Protein AF-A0A845L722-F1 (afdb_monomer)

Mean predicted aligned error: 11.89 Å

Structure (mmCIF, N/CA/C/O backbone):
data_AF-A0A845L722-F1
#
_entry.id   AF-A0A845L722-F1
#
loop_
_atom_site.group_PDB
_atom_site.id
_atom_site.type_symbol
_atom_site.label_atom_id
_atom_site.label_alt_id
_atom_site.label_comp_id
_atom_site.label_asym_id
_atom_site.label_entity_id
_atom_site.label_seq_id
_atom_site.pdbx_PDB_ins_code
_atom_site.Cartn_x
_atom_site.Cartn_y
_atom_site.Cartn_z
_atom_site.occupancy
_atom_site.B_iso_or_equiv
_atom_site.auth_seq_id
_atom_site.auth_comp_id
_atom_site.auth_asym_id
_atom_site.auth_atom_id
_atom_site.pdbx_PDB_model_num
ATOM 1 N N . MET A 1 1 ? -63.644 -23.899 24.225 1.00 34.66 1 MET A N 1
ATOM 2 C CA . MET A 1 1 ? -62.390 -24.660 24.034 1.00 34.66 1 MET A CA 1
ATOM 3 C C . MET A 1 1 ? -61.285 -23.743 23.510 1.00 34.66 1 MET A C 1
ATOM 5 O O . MET A 1 1 ? -61.407 -23.250 22.406 1.00 34.66 1 MET A O 1
ATOM 9 N N . VAL A 1 2 ? -60.250 -23.531 24.340 1.00 33.69 2 VAL A N 1
ATOM 10 C CA . VAL A 1 2 ? -58.804 -23.588 23.998 1.00 33.69 2 VAL A CA 1
ATOM 11 C C . VAL A 1 2 ? -58.259 -22.556 22.980 1.00 33.69 2 VAL A C 1
ATOM 13 O O . VAL A 1 2 ? -58.471 -22.691 21.789 1.00 33.69 2 VAL A O 1
ATOM 16 N N . LYS A 1 3 ? -57.674 -21.438 23.451 1.00 31.38 3 LYS A N 1
ATOM 17 C CA . LYS A 1 3 ? -56.229 -21.138 23.716 1.00 31.38 3 LYS A CA 1
ATOM 18 C C . LYS A 1 3 ? -55.457 -20.623 22.484 1.00 31.38 3 LYS A C 1
ATOM 20 O O . LYS A 1 3 ? -55.391 -21.312 21.480 1.00 31.38 3 LYS A O 1
ATOM 25 N N . GLY A 1 4 ? -54.713 -19.519 22.654 1.00 31.64 4 GLY A N 1
ATOM 26 C CA . GLY A 1 4 ? -53.467 -19.298 21.898 1.00 31.64 4 GLY A CA 1
ATOM 27 C C . GLY A 1 4 ? -53.076 -17.847 21.603 1.00 31.64 4 GLY A C 1
ATOM 28 O O . GLY A 1 4 ? -53.432 -17.311 20.567 1.00 31.64 4 GLY A O 1
ATOM 29 N N . LYS A 1 5 ? -52.288 -17.238 22.496 1.00 36.69 5 LYS A N 1
ATOM 30 C CA . LYS A 1 5 ? -51.607 -15.936 22.351 1.00 36.69 5 LYS A CA 1
ATOM 31 C C . LYS A 1 5 ? -50.519 -15.967 21.260 1.00 36.69 5 LYS A C 1
ATOM 33 O O . LYS A 1 5 ? -49.776 -16.944 21.223 1.00 36.69 5 LYS A O 1
ATOM 38 N N . ARG A 1 6 ? -50.264 -14.837 20.578 1.00 29.84 6 ARG A N 1
ATOM 39 C CA . ARG A 1 6 ? -48.958 -14.130 20.635 1.00 29.84 6 ARG A CA 1
ATOM 40 C C . ARG A 1 6 ? -48.952 -12.793 19.879 1.00 29.84 6 ARG A C 1
ATOM 42 O O . ARG A 1 6 ? -49.261 -12.715 18.699 1.00 29.84 6 ARG A O 1
ATOM 49 N N . TRP A 1 7 ? -48.548 -11.765 20.619 1.00 31.25 7 TRP A N 1
ATOM 50 C CA . TRP A 1 7 ? -48.018 -10.477 20.180 1.00 31.25 7 TRP A CA 1
ATOM 51 C C . TRP A 1 7 ? -46.902 -10.622 19.133 1.00 31.25 7 TRP A C 1
ATOM 53 O O . TRP A 1 7 ? -45.983 -11.406 19.357 1.00 31.25 7 TRP A O 1
ATOM 63 N N . TYR A 1 8 ? -46.906 -9.761 18.113 1.00 32.44 8 TYR A N 1
ATOM 64 C CA . TYR A 1 8 ? -45.685 -9.182 17.544 1.00 32.44 8 TYR A CA 1
ATOM 65 C C . TYR A 1 8 ? -45.938 -7.700 17.254 1.00 32.44 8 TYR A C 1
ATOM 67 O O . TYR A 1 8 ? -46.780 -7.339 16.433 1.00 32.44 8 TYR A O 1
ATOM 75 N N . SER A 1 9 ? -45.227 -6.854 17.997 1.00 28.11 9 SER A N 1
ATOM 76 C CA . SER A 1 9 ? -45.160 -5.412 17.792 1.00 28.11 9 SER A CA 1
ATOM 77 C C . SER A 1 9 ? -44.517 -5.143 16.432 1.00 28.11 9 SER A C 1
ATOM 79 O O . SER A 1 9 ? -43.393 -5.576 16.177 1.00 28.11 9 SER A O 1
ATOM 81 N N . LYS A 1 10 ? -45.239 -4.455 15.543 1.00 30.41 10 LYS A N 1
ATOM 82 C CA . LYS A 1 10 ? -44.680 -3.904 14.307 1.00 30.41 10 LYS A CA 1
ATOM 83 C C . LYS A 1 10 ? -43.805 -2.710 14.683 1.00 30.41 10 LYS A C 1
ATOM 85 O O . LYS A 1 10 ? -44.283 -1.584 14.746 1.00 30.41 10 LYS A O 1
ATOM 90 N N . VAL A 1 11 ? -42.527 -2.961 14.937 1.00 30.09 11 VAL A N 1
ATOM 91 C CA . VAL A 1 11 ? -41.513 -1.908 14.935 1.00 30.09 11 VAL A CA 1
ATOM 92 C C . VAL A 1 11 ? -41.153 -1.654 13.473 1.00 30.09 11 VAL A C 1
ATOM 94 O O . VAL A 1 11 ? -40.324 -2.336 12.881 1.00 30.09 11 VAL A O 1
ATOM 97 N N . VAL A 1 12 ? -41.862 -0.707 12.866 1.00 29.48 12 VAL A N 1
ATOM 98 C CA . VAL A 1 12 ? -41.477 -0.101 11.592 1.00 29.48 12 VAL A CA 1
ATOM 99 C C . VAL A 1 12 ? -40.350 0.876 11.923 1.00 29.48 12 VAL A C 1
ATOM 101 O O . VAL A 1 12 ? -40.614 1.988 12.374 1.00 29.48 12 VAL A O 1
ATOM 104 N N . LEU A 1 13 ? -39.092 0.451 11.774 1.00 26.64 13 LEU A N 1
ATOM 105 C CA . LEU A 1 13 ? -37.961 1.374 11.842 1.00 26.64 13 LEU A CA 1
ATOM 106 C C . LEU A 1 13 ? -37.935 2.192 10.544 1.00 26.64 13 LEU A C 1
ATOM 108 O O . LEU A 1 13 ? -37.441 1.758 9.506 1.00 26.64 13 LEU A O 1
ATOM 112 N N . TRP A 1 14 ? -38.521 3.381 10.618 1.00 23.12 14 TRP A N 1
ATOM 113 C CA . TRP A 1 14 ? -38.233 4.494 9.725 1.00 23.12 14 TRP A CA 1
ATOM 114 C C . TRP A 1 14 ? -36.787 4.942 9.984 1.00 23.12 14 TRP A C 1
ATOM 116 O O . TRP A 1 14 ? -36.519 5.616 10.976 1.00 23.12 14 TRP A O 1
ATOM 126 N N . PHE A 1 15 ? -35.844 4.574 9.116 1.00 26.41 15 PHE A N 1
ATOM 127 C CA . PHE A 1 15 ? -34.566 5.281 9.043 1.00 26.41 15 PHE A CA 1
ATOM 128 C C . PHE A 1 15 ? -34.712 6.414 8.033 1.00 26.41 15 PHE A C 1
ATOM 130 O O . PHE A 1 15 ? -34.636 6.215 6.822 1.00 26.41 15 PHE A O 1
ATOM 137 N N . SER A 1 16 ? -34.966 7.612 8.554 1.00 25.80 16 SER A N 1
ATOM 138 C CA . SER A 1 16 ? -34.872 8.852 7.796 1.00 25.80 16 SER A CA 1
ATOM 139 C C . SER A 1 16 ? -33.449 8.999 7.261 1.00 25.80 16 SER A C 1
ATOM 141 O O . SER A 1 16 ? -32.507 9.210 8.025 1.00 25.80 16 SER A O 1
ATOM 143 N N . ILE A 1 17 ? -33.296 8.907 5.941 1.00 30.81 17 ILE A N 1
ATOM 144 C CA . ILE A 1 17 ? -32.124 9.423 5.237 1.00 30.81 17 ILE A CA 1
ATOM 145 C C . ILE A 1 17 ? -32.201 10.944 5.373 1.00 30.81 17 ILE A C 1
ATOM 147 O O . ILE A 1 17 ? -32.902 11.616 4.618 1.00 30.81 17 ILE A O 1
ATOM 151 N N . LEU A 1 18 ? -31.531 11.489 6.388 1.00 28.73 18 LEU A N 1
ATOM 152 C CA . LEU A 1 18 ? -31.316 12.923 6.485 1.00 28.73 18 LEU A CA 1
ATOM 153 C C . LEU A 1 18 ? -30.230 13.285 5.469 1.00 28.73 18 LEU A C 1
ATOM 155 O O . LEU A 1 18 ? -29.034 13.218 5.748 1.00 28.73 18 LEU A O 1
ATOM 159 N N . ALA A 1 19 ? -30.668 13.640 4.264 1.00 31.55 19 ALA A N 1
ATOM 160 C CA . ALA A 1 19 ? -29.870 14.441 3.356 1.00 31.55 19 ALA A CA 1
ATOM 161 C C . ALA A 1 19 ? -29.576 15.772 4.063 1.00 31.55 19 ALA A C 1
ATOM 163 O O . ALA A 1 19 ? -30.448 16.632 4.173 1.00 31.55 19 ALA A O 1
ATOM 164 N N . LEU A 1 20 ? -28.358 15.926 4.585 1.00 31.09 20 LEU A N 1
ATOM 165 C CA . LEU A 1 20 ? -27.875 17.194 5.121 1.00 31.09 20 LEU A CA 1
ATOM 166 C C . LEU A 1 20 ? -27.521 18.113 3.942 1.00 31.09 20 LEU A C 1
ATOM 168 O O . LEU A 1 20 ? -26.357 18.326 3.616 1.00 31.09 20 LEU A O 1
ATOM 172 N N . ALA A 1 21 ? -28.551 18.624 3.270 1.00 28.56 21 ALA A N 1
ATOM 173 C CA . ALA A 1 21 ? -28.443 19.841 2.487 1.00 28.56 21 ALA A CA 1
ATOM 174 C C . ALA A 1 21 ? -28.504 21.022 3.466 1.00 28.56 21 ALA A C 1
ATOM 176 O O . ALA A 1 21 ? -29.438 21.141 4.258 1.00 28.56 21 ALA A O 1
ATOM 177 N N . LEU A 1 22 ? -27.471 21.862 3.437 1.00 30.81 22 LEU A N 1
ATOM 178 C CA . LEU A 1 22 ? -27.357 23.081 4.229 1.00 30.81 22 LEU A CA 1
ATOM 179 C C . LEU A 1 22 ? -28.578 23.995 4.041 1.00 30.81 22 LEU A C 1
ATOM 181 O O . LEU A 1 22 ? -28.779 24.554 2.966 1.00 30.81 22 LEU A O 1
ATOM 185 N N . SER A 1 23 ? -29.311 24.249 5.123 1.00 26.95 23 SER A N 1
ATOM 186 C CA . SER A 1 23 ? -30.051 25.498 5.310 1.00 26.95 23 SER A CA 1
ATOM 187 C C . SER A 1 23 ? -29.511 26.180 6.563 1.00 26.95 23 SER A C 1
ATOM 189 O O . SER A 1 23 ? -29.769 25.740 7.683 1.00 26.95 23 SER A O 1
ATOM 191 N N . ILE A 1 24 ? -28.718 27.233 6.374 1.00 40.91 24 ILE A N 1
ATOM 192 C CA . ILE A 1 24 ? -28.240 28.092 7.457 1.00 40.91 24 ILE A CA 1
ATOM 193 C C . ILE A 1 24 ? -29.307 29.160 7.703 1.00 40.91 24 ILE A C 1
ATOM 195 O O . ILE A 1 24 ? -29.646 29.914 6.793 1.00 40.91 24 ILE A O 1
ATOM 199 N N . SER A 1 25 ? -29.795 29.273 8.937 1.00 27.50 25 SER A N 1
ATOM 200 C CA . SER A 1 25 ? -30.187 30.559 9.527 1.00 27.50 25 SER A CA 1
ATOM 201 C C . SER A 1 25 ? -30.066 30.506 11.057 1.00 27.50 25 SER A C 1
ATOM 203 O O . SER A 1 25 ? -30.192 29.422 11.631 1.00 27.50 25 SER A O 1
ATOM 205 N N . PRO A 1 26 ? -29.739 31.634 11.718 1.00 45.75 26 PRO A N 1
ATOM 206 C CA . PRO A 1 26 ? -29.084 31.638 13.023 1.00 45.75 26 PRO A CA 1
ATOM 207 C C . PRO A 1 26 ? -30.060 31.915 14.175 1.00 45.75 26 PRO A C 1
ATOM 209 O O . PRO A 1 26 ? -30.970 32.721 14.013 1.00 45.75 26 PRO A O 1
ATOM 212 N N . ALA A 1 27 ? -29.821 31.306 15.344 1.00 27.56 27 ALA A N 1
ATOM 213 C CA . ALA A 1 27 ? -29.814 31.948 16.672 1.00 27.56 27 ALA A CA 1
ATOM 214 C C . ALA A 1 27 ? -30.102 30.968 17.830 1.00 27.56 27 ALA A C 1
ATOM 216 O O . ALA A 1 27 ? -30.956 30.095 17.735 1.00 27.56 27 ALA A O 1
ATOM 217 N N . ALA A 1 28 ? -29.433 31.260 18.952 1.00 26.03 28 ALA A N 1
ATOM 218 C CA . ALA A 1 28 ? -29.791 30.954 20.343 1.00 26.03 28 ALA A CA 1
ATOM 219 C C . ALA A 1 28 ? -29.629 29.508 20.872 1.00 26.03 28 ALA A C 1
ATOM 221 O O . ALA A 1 28 ? -30.532 28.687 20.816 1.00 26.03 28 ALA A O 1
ATOM 222 N N . GLY A 1 29 ? -28.458 29.282 21.487 1.00 26.06 29 GLY A N 1
ATOM 223 C CA . GLY A 1 29 ? -28.250 28.715 22.833 1.00 26.06 29 GLY A CA 1
ATOM 224 C C . GLY A 1 29 ? -28.965 27.429 23.264 1.00 26.06 29 GLY A C 1
ATOM 225 O O . GLY A 1 29 ? -30.161 27.450 23.500 1.00 26.06 29 GLY A O 1
ATOM 226 N N . LEU A 1 30 ? -28.191 26.378 23.573 1.00 25.59 30 LEU A N 1
ATOM 227 C CA . LEU A 1 30 ? -27.975 25.873 24.944 1.00 25.59 30 LEU A CA 1
ATOM 228 C C . LEU A 1 30 ? -26.910 24.757 24.922 1.00 25.59 30 LEU A C 1
ATOM 230 O O . LEU A 1 30 ? -26.877 23.932 24.015 1.00 25.59 30 LEU A O 1
ATOM 234 N N . ALA A 1 31 ? -26.015 24.759 25.907 1.00 32.97 31 ALA A N 1
ATOM 235 C CA . ALA A 1 31 ? -24.883 23.843 26.015 1.00 32.97 31 ALA A CA 1
ATOM 236 C C . ALA A 1 31 ? -25.293 22.423 26.450 1.00 32.97 31 ALA A C 1
ATOM 238 O O . ALA A 1 31 ? -26.040 22.272 27.413 1.00 32.97 31 ALA A O 1
ATOM 239 N N . ALA A 1 32 ? -24.707 21.398 25.819 1.00 26.17 32 ALA A N 1
ATOM 240 C CA . ALA A 1 32 ? -24.528 20.067 26.404 1.00 26.17 32 ALA A CA 1
ATOM 241 C C . ALA A 1 32 ? -23.349 19.324 25.735 1.00 26.17 32 ALA A C 1
ATOM 243 O O . ALA A 1 32 ? -23.390 18.977 24.560 1.00 26.17 32 ALA A O 1
ATOM 244 N N . THR A 1 33 ? -22.284 19.123 26.518 1.00 30.38 33 THR A N 1
ATOM 245 C CA . THR A 1 33 ? -21.302 18.021 26.448 1.00 30.38 33 THR A CA 1
ATOM 246 C C . THR A 1 33 ? -20.678 17.662 25.085 1.00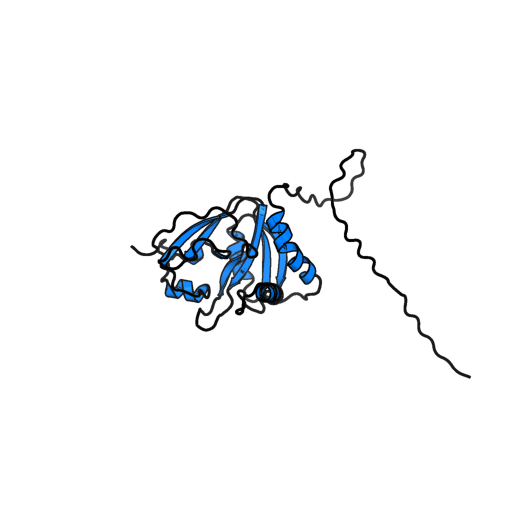 30.38 33 THR A C 1
ATOM 248 O O . THR A 1 33 ? -21.009 16.661 24.464 1.00 30.38 33 THR A O 1
ATOM 251 N N . GLY A 1 34 ? -19.657 18.429 24.695 1.00 32.72 34 GLY A N 1
ATOM 252 C CA . GLY A 1 34 ? -18.285 17.905 24.625 1.00 32.72 34 GLY A CA 1
ATOM 253 C C . GLY A 1 34 ? -17.954 16.733 23.692 1.00 32.72 34 GLY A C 1
ATOM 254 O O . GLY A 1 34 ? -17.223 15.849 24.115 1.00 32.72 34 GLY A O 1
ATOM 255 N N . VAL A 1 35 ? -18.383 16.759 22.428 1.00 27.64 35 VAL A N 1
ATOM 256 C CA . VAL A 1 35 ? -17.575 16.223 21.314 1.00 27.64 35 VAL A CA 1
ATOM 257 C C . VAL A 1 35 ? -17.645 17.237 20.179 1.00 27.64 35 VAL A C 1
ATOM 259 O O . VAL A 1 35 ? -18.585 17.256 19.388 1.00 27.64 35 VAL A O 1
ATOM 262 N N . THR A 1 36 ? -16.664 18.134 20.111 1.00 23.53 36 THR A N 1
ATOM 263 C CA . THR A 1 36 ? -16.484 18.996 18.943 1.00 23.53 36 THR A CA 1
ATOM 264 C C . THR A 1 36 ? -15.930 18.136 17.815 1.00 23.53 36 THR A C 1
ATOM 266 O O . THR A 1 36 ? -14.733 17.858 17.775 1.00 23.53 36 THR A O 1
ATOM 269 N N . VAL A 1 37 ? -16.793 17.686 16.905 1.00 33.53 37 VAL A N 1
ATOM 270 C CA . VAL A 1 37 ? -16.342 17.223 15.590 1.00 33.53 37 VAL A CA 1
ATOM 271 C C . VAL A 1 37 ? -15.879 18.481 14.850 1.00 33.53 37 VAL A C 1
ATOM 273 O O . VAL A 1 37 ? -16.715 19.356 14.611 1.00 33.53 37 VAL A O 1
ATOM 276 N N . PRO A 1 38 ? -14.579 18.652 14.540 1.00 37.44 38 PRO A N 1
ATOM 277 C CA . PRO A 1 38 ? -14.153 19.795 13.747 1.00 37.44 38 PRO A CA 1
ATOM 278 C C . PRO A 1 38 ? -14.879 19.736 12.402 1.00 37.44 38 PRO A C 1
ATOM 280 O O . PRO A 1 38 ? -14.963 18.670 11.784 1.00 37.44 38 PRO A O 1
ATOM 283 N N . ALA A 1 39 ? -15.458 20.870 12.006 1.00 36.16 39 ALA A N 1
ATOM 284 C CA . ALA A 1 39 ? -16.201 21.011 10.765 1.00 36.16 39 ALA A CA 1
ATOM 285 C C . ALA A 1 39 ? -15.372 20.453 9.602 1.00 36.16 39 ALA A C 1
ATOM 287 O O . ALA A 1 39 ? -14.208 20.811 9.423 1.00 36.16 39 ALA A O 1
ATOM 288 N N . ILE A 1 40 ? -15.972 19.537 8.844 1.00 41.06 40 ILE A N 1
ATOM 289 C CA . ILE A 1 40 ? -15.382 18.984 7.629 1.00 41.06 40 ILE A CA 1
ATOM 290 C C . ILE A 1 40 ? -15.262 20.162 6.660 1.00 41.06 40 ILE A C 1
ATOM 292 O O . ILE A 1 40 ? -16.282 20.678 6.202 1.00 41.06 40 ILE A O 1
ATOM 296 N N . GLY A 1 41 ? -14.038 20.625 6.394 1.00 42.47 41 GLY A N 1
ATOM 297 C CA . GLY A 1 41 ? -13.790 21.573 5.311 1.00 42.47 41 GLY A CA 1
ATOM 298 C C . GLY A 1 41 ? -14.386 21.004 4.025 1.00 42.47 41 GLY A C 1
ATOM 299 O O . GLY A 1 41 ? -14.199 19.826 3.720 1.00 42.47 41 GLY A O 1
ATOM 300 N N . THR A 1 42 ? -15.152 21.811 3.296 1.00 41.56 42 THR A N 1
ATOM 301 C CA . THR A 1 42 ? -15.963 21.433 2.120 1.00 41.56 42 THR A CA 1
ATOM 302 C C . THR A 1 42 ? -15.161 20.941 0.906 1.00 41.56 42 THR A C 1
ATOM 304 O O . THR A 1 42 ? -15.718 20.755 -0.170 1.00 41.56 42 THR A O 1
ATOM 307 N N . GLU A 1 43 ? -13.863 20.712 1.064 1.00 43.09 43 GLU A N 1
ATOM 308 C CA . GLU A 1 43 ? -12.891 20.611 -0.025 1.00 43.09 43 GLU A CA 1
ATOM 309 C C . GLU A 1 43 ? -12.686 19.157 -0.493 1.00 43.09 43 GLU A C 1
ATOM 311 O O . GLU A 1 43 ? -12.357 18.939 -1.650 1.00 43.09 43 GLU A O 1
ATOM 316 N N . ASN A 1 44 ? -13.026 18.150 0.331 1.00 51.75 44 ASN A N 1
ATOM 317 C CA . ASN A 1 44 ? -12.772 16.725 0.035 1.00 51.75 44 ASN A CA 1
ATOM 318 C C . ASN A 1 44 ? -14.018 15.810 0.081 1.00 51.75 44 ASN A C 1
ATOM 320 O O . ASN A 1 44 ? -13.956 14.646 0.482 1.00 51.75 44 ASN A O 1
ATOM 324 N N . ILE A 1 45 ? -15.180 16.307 -0.364 1.00 52.53 45 ILE A N 1
ATOM 325 C CA . ILE A 1 45 ? -16.459 15.559 -0.346 1.00 52.53 45 ILE A CA 1
ATOM 326 C C . ILE A 1 45 ? -16.405 14.274 -1.202 1.00 52.53 45 ILE A C 1
ATOM 328 O O . ILE A 1 45 ? -17.062 13.284 -0.874 1.00 52.53 45 ILE A O 1
ATOM 332 N N . GLN A 1 46 ? -15.604 14.250 -2.273 1.00 57.16 46 GLN A N 1
ATOM 333 C CA . GLN A 1 46 ? -15.541 13.110 -3.199 1.00 57.16 46 GLN A CA 1
ATOM 334 C C . GLN A 1 46 ? -14.991 11.831 -2.545 1.00 57.16 46 GLN A C 1
ATOM 336 O O . GLN 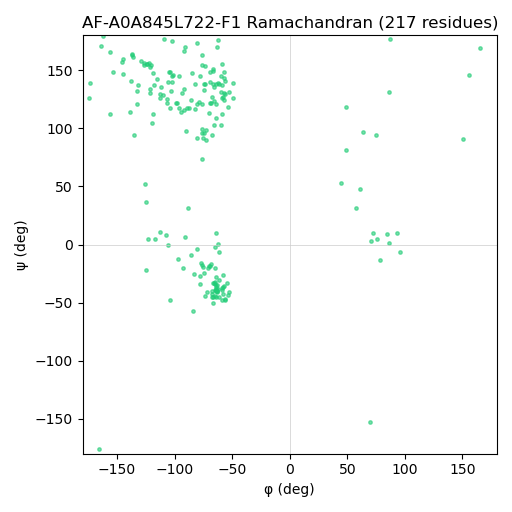A 1 46 ? -15.526 10.747 -2.778 1.00 57.16 46 GLN A O 1
ATOM 341 N N . ASN A 1 47 ? -13.977 11.947 -1.686 1.00 63.22 47 ASN A N 1
ATOM 342 C CA . ASN A 1 47 ? -13.329 10.791 -1.050 1.00 63.22 47 ASN A CA 1
ATOM 343 C C . ASN A 1 47 ? -14.189 10.255 0.105 1.00 63.22 47 ASN A C 1
ATOM 345 O O . ASN A 1 47 ? -14.326 9.047 0.294 1.00 63.22 47 ASN A O 1
ATOM 349 N N . VAL A 1 48 ? -14.888 11.152 0.812 1.00 65.00 48 VAL A N 1
ATOM 350 C CA . VAL A 1 48 ? -15.902 10.781 1.814 1.00 65.00 48 VAL A CA 1
ATOM 351 C C . VAL A 1 48 ? -17.068 10.026 1.163 1.00 65.00 48 VAL A C 1
ATOM 353 O O . VAL A 1 48 ? -17.532 9.020 1.701 1.00 65.00 48 VAL A O 1
ATOM 356 N N . ALA A 1 49 ? -17.513 10.453 -0.024 1.00 68.88 49 ALA A N 1
ATOM 357 C CA . ALA A 1 49 ? -18.557 9.759 -0.775 1.00 68.88 49 ALA A CA 1
ATOM 358 C C . ALA A 1 49 ? -18.127 8.347 -1.219 1.00 68.88 49 ALA A C 1
ATOM 360 O O . ALA A 1 49 ? -18.948 7.429 -1.200 1.00 68.88 49 ALA A O 1
ATOM 361 N N . ALA A 1 50 ? -16.850 8.142 -1.566 1.00 72.00 50 ALA A N 1
ATOM 362 C CA . ALA A 1 50 ? -16.315 6.821 -1.904 1.00 72.00 50 ALA A CA 1
ATOM 363 C C . ALA A 1 50 ? -16.298 5.855 -0.701 1.00 72.00 50 ALA A C 1
ATOM 365 O O . ALA A 1 50 ? -16.532 4.657 -0.878 1.00 72.00 50 ALA A O 1
ATOM 366 N N . ALA A 1 51 ? -16.082 6.370 0.516 1.00 71.81 51 ALA A N 1
ATOM 367 C CA . ALA A 1 51 ? -16.100 5.588 1.755 1.00 71.81 51 ALA A CA 1
ATOM 368 C C . ALA A 1 51 ? -17.518 5.251 2.260 1.00 71.81 51 ALA A C 1
ATOM 370 O O . ALA A 1 51 ? -17.710 4.238 2.938 1.00 71.81 51 ALA A O 1
ATOM 371 N N . ALA A 1 52 ? -18.522 6.075 1.941 1.00 68.56 52 ALA A N 1
ATOM 372 C CA . ALA A 1 52 ? -19.876 5.963 2.493 1.00 68.56 52 ALA A CA 1
ATOM 373 C C . ALA A 1 52 ? -20.539 4.571 2.338 1.00 68.56 52 ALA A C 1
ATOM 375 O O . ALA A 1 52 ? -21.095 4.079 3.323 1.00 68.56 52 ALA A O 1
ATOM 376 N N . PRO A 1 53 ? -20.454 3.875 1.183 1.00 67.81 53 PRO A N 1
ATOM 377 C CA . PRO A 1 53 ? -21.029 2.536 1.034 1.00 67.81 53 PRO A CA 1
ATOM 378 C C . PRO A 1 53 ? -20.388 1.501 1.965 1.00 67.81 53 PRO A C 1
ATOM 380 O O . PRO A 1 53 ? -21.078 0.611 2.457 1.00 67.81 53 PRO A O 1
ATOM 383 N N . LYS A 1 54 ? -19.078 1.621 2.229 1.00 67.88 54 LYS A N 1
ATOM 384 C CA . LYS A 1 54 ? -18.354 0.717 3.132 1.00 67.88 54 LYS A CA 1
ATOM 385 C C . LYS A 1 54 ? -18.747 0.961 4.587 1.00 67.88 54 LYS A C 1
ATOM 387 O O . LYS A 1 54 ? -18.971 0.003 5.312 1.00 67.88 54 LYS A O 1
ATOM 392 N N . LEU A 1 55 ? -18.896 2.224 5.001 1.00 63.69 55 LEU A N 1
ATOM 393 C CA . LEU A 1 55 ? -19.298 2.598 6.366 1.00 63.69 55 LEU A CA 1
ATOM 394 C C . LEU A 1 55 ? -20.663 2.024 6.768 1.00 63.69 55 LEU A C 1
ATOM 396 O O . LEU A 1 55 ? -20.831 1.591 7.905 1.00 63.69 55 LEU A O 1
ATOM 400 N N . LEU A 1 56 ? -21.618 1.973 5.834 1.00 60.19 56 LEU A N 1
ATOM 401 C CA . LEU A 1 56 ? -22.937 1.378 6.070 1.00 60.19 56 LEU A CA 1
ATOM 402 C C . LEU A 1 56 ? -22.862 -0.136 6.332 1.00 60.19 56 LEU A C 1
ATOM 404 O O . LEU A 1 56 ? -23.645 -0.654 7.123 1.00 60.19 56 LEU A O 1
ATOM 408 N N . ALA A 1 57 ? -21.905 -0.836 5.717 1.00 58.50 57 ALA A N 1
ATOM 409 C CA . ALA A 1 57 ? -21.731 -2.281 5.872 1.00 58.50 57 ALA A CA 1
ATOM 410 C C . ALA A 1 57 ? -21.075 -2.691 7.209 1.00 58.50 57 ALA A C 1
ATOM 412 O O . ALA A 1 57 ? -21.171 -3.848 7.610 1.00 58.50 57 ALA A O 1
ATOM 413 N N . VAL A 1 58 ? -20.420 -1.762 7.920 1.00 57.72 58 VAL A N 1
ATOM 414 C CA . VAL A 1 58 ? -19.700 -2.038 9.185 1.00 57.72 58 VAL A CA 1
ATOM 415 C C . VAL A 1 58 ? -20.640 -2.235 10.377 1.00 57.72 58 VAL A C 1
ATOM 417 O O . VAL A 1 58 ? -20.248 -2.842 11.372 1.00 57.72 58 VAL A O 1
ATOM 420 N N . ALA A 1 59 ? -21.891 -1.771 10.289 1.00 50.69 59 ALA A N 1
ATOM 421 C CA . ALA A 1 59 ? -22.841 -1.777 11.404 1.00 50.69 59 ALA A CA 1
ATOM 422 C C . ALA A 1 59 ? -23.187 -3.181 11.959 1.00 50.69 59 ALA A C 1
ATOM 424 O O . ALA A 1 59 ? -23.849 -3.272 12.991 1.00 50.69 59 ALA A O 1
ATOM 425 N N . GLU A 1 60 ? -22.727 -4.267 11.327 1.00 46.75 60 GLU A N 1
ATOM 426 C CA . GLU A 1 60 ? -23.132 -5.643 11.648 1.00 46.75 60 GLU A CA 1
ATOM 427 C C . GLU A 1 60 ? -21.983 -6.607 12.018 1.00 46.75 60 GLU A C 1
ATOM 429 O O . GLU A 1 60 ? -22.229 -7.793 12.247 1.00 46.75 60 GLU A O 1
ATOM 434 N N . THR A 1 61 ? -20.728 -6.153 12.131 1.00 50.28 61 THR A N 1
ATOM 435 C CA . THR A 1 61 ? -19.585 -7.071 12.332 1.00 50.28 61 THR A CA 1
ATOM 436 C C . THR A 1 61 ? -19.047 -7.122 13.767 1.00 50.28 61 THR A C 1
ATOM 438 O O . THR A 1 61 ? -18.774 -6.096 14.386 1.00 50.28 61 THR A O 1
ATOM 441 N N . LYS A 1 62 ? -18.852 -8.344 14.291 1.00 49.09 62 LYS A N 1
ATOM 442 C CA . LYS A 1 62 ? -18.185 -8.614 15.579 1.00 49.09 62 LYS A CA 1
ATOM 443 C C . LYS A 1 62 ? -16.696 -8.246 15.524 1.00 49.09 62 LYS A C 1
ATOM 445 O O . LYS A 1 62 ? -16.071 -8.371 14.476 1.00 49.09 62 LYS A O 1
ATOM 450 N N . ALA A 1 63 ? -16.133 -7.865 16.673 1.00 54.78 63 ALA A N 1
ATOM 451 C CA . ALA A 1 63 ? -14.701 -7.626 16.836 1.00 54.78 63 ALA A CA 1
ATOM 452 C C . ALA A 1 63 ? -13.887 -8.874 16.443 1.00 54.78 63 ALA A C 1
ATOM 454 O O . ALA A 1 63 ? -14.117 -9.962 16.976 1.00 54.78 63 ALA A O 1
ATOM 455 N N . VAL A 1 64 ? -12.956 -8.704 15.506 1.00 60.44 64 VAL A N 1
ATOM 456 C CA . VAL A 1 64 ? -11.974 -9.716 15.101 1.00 60.44 64 VAL A CA 1
ATOM 457 C C . VAL A 1 64 ? -10.718 -9.504 15.944 1.00 60.44 64 VAL A C 1
ATOM 459 O O . VAL A 1 64 ? -10.280 -8.369 16.112 1.00 60.44 64 VAL A O 1
ATOM 462 N N . THR A 1 65 ? -10.142 -10.572 16.496 1.00 77.19 65 THR A N 1
ATOM 463 C CA . THR A 1 65 ? -8.798 -10.511 17.087 1.00 77.19 65 THR A CA 1
ATOM 464 C C . THR A 1 65 ? -7.793 -10.492 15.941 1.00 77.19 65 THR A C 1
ATOM 466 O O . THR A 1 65 ? -7.532 -11.530 15.337 1.00 77.19 65 THR A O 1
ATOM 469 N N . ASP A 1 66 ? -7.297 -9.306 15.602 1.00 84.62 66 ASP A N 1
ATOM 470 C CA . ASP A 1 66 ? -6.415 -9.096 14.458 1.00 84.62 66 ASP A CA 1
ATOM 471 C C . ASP A 1 66 ? -4.957 -9.450 14.816 1.00 84.62 66 ASP A C 1
ATOM 473 O O . ASP A 1 66 ? -4.359 -8.803 15.680 1.00 84.62 66 ASP A O 1
ATOM 477 N N . PRO A 1 67 ? -4.359 -10.470 14.172 1.00 87.75 67 PRO A N 1
ATOM 478 C CA . PRO A 1 67 ? -2.999 -10.908 14.477 1.00 87.75 67 PRO A CA 1
ATOM 479 C C . PRO A 1 67 ? -1.918 -9.902 14.057 1.00 87.75 67 PRO A C 1
ATOM 481 O O . PRO A 1 67 ? -0.789 -9.997 14.536 1.00 87.75 67 PRO A O 1
ATOM 484 N N . ASP A 1 68 ? -2.230 -8.965 13.159 1.00 92.88 68 ASP A N 1
ATOM 485 C CA . ASP A 1 68 ? -1.284 -7.994 12.607 1.00 92.88 68 ASP A CA 1
ATOM 486 C C . ASP A 1 68 ? -1.601 -6.549 13.044 1.00 92.88 68 ASP A C 1
ATOM 488 O O . ASP A 1 68 ? -0.968 -5.609 12.556 1.00 92.88 68 ASP A O 1
ATOM 492 N N . GLU A 1 69 ? -2.511 -6.352 14.009 1.00 90.25 69 GLU A N 1
ATOM 493 C CA . GLU A 1 69 ? -2.913 -5.021 14.495 1.00 90.25 69 GLU A CA 1
ATOM 494 C C . GLU A 1 69 ? -1.707 -4.169 14.914 1.00 90.25 69 GLU A C 1
ATOM 496 O O . GLU A 1 69 ? -1.632 -2.989 14.575 1.00 90.25 69 GLU A O 1
ATOM 501 N N . ALA A 1 70 ? -0.718 -4.771 15.584 1.00 92.75 70 ALA A N 1
ATOM 502 C CA . ALA A 1 70 ? 0.488 -4.073 16.026 1.00 92.75 70 ALA A CA 1
ATOM 503 C C . ALA A 1 70 ? 1.270 -3.431 14.864 1.00 92.75 70 ALA A C 1
ATOM 505 O O . ALA A 1 70 ? 1.732 -2.300 15.000 1.00 92.75 70 ALA A O 1
ATOM 506 N N . LYS A 1 71 ? 1.365 -4.105 13.707 1.00 93.94 71 LYS A N 1
ATOM 507 C CA . LYS A 1 71 ? 2.044 -3.561 12.517 1.00 93.94 71 LYS A CA 1
ATOM 508 C C . LYS A 1 71 ? 1.286 -2.371 11.944 1.00 93.94 71 LYS A C 1
ATOM 510 O O . LYS A 1 71 ? 1.893 -1.384 11.539 1.00 93.94 71 LYS A O 1
ATOM 515 N N . ILE A 1 72 ? -0.045 -2.457 11.929 1.00 93.19 72 ILE A N 1
ATOM 516 C CA . ILE A 1 72 ? -0.892 -1.355 11.472 1.00 93.19 72 ILE A CA 1
ATOM 517 C C . ILE A 1 72 ? -0.722 -0.152 12.404 1.00 93.19 72 ILE A C 1
ATOM 519 O O . ILE A 1 72 ? -0.540 0.964 11.928 1.00 93.19 72 ILE A O 1
ATOM 523 N N . GLN A 1 73 ? -0.733 -0.367 13.724 1.00 92.75 73 GLN A N 1
ATOM 524 C CA . GLN A 1 73 ? -0.526 0.710 14.695 1.00 92.75 73 GLN A CA 1
ATOM 525 C C . GLN A 1 73 ? 0.863 1.347 14.574 1.00 92.75 73 GLN A C 1
ATOM 527 O O . GLN A 1 73 ? 0.966 2.568 14.653 1.00 92.75 73 GLN A O 1
ATOM 532 N N . GLU A 1 74 ? 1.915 0.558 14.341 1.00 93.75 74 GLU A N 1
ATOM 533 C CA . GLU A 1 74 ? 3.270 1.075 14.115 1.00 93.75 74 GLU A CA 1
ATOM 534 C C . GLU A 1 74 ? 3.343 1.966 12.869 1.00 93.75 74 GLU A C 1
ATOM 536 O O . GLU A 1 74 ? 3.896 3.063 12.933 1.00 93.75 74 GLU A O 1
ATOM 541 N N . ALA A 1 75 ? 2.733 1.546 11.758 1.00 93.38 75 ALA A N 1
ATOM 542 C CA . ALA A 1 75 ? 2.664 2.362 10.548 1.00 93.38 75 ALA A CA 1
ATOM 543 C C . ALA A 1 75 ? 1.834 3.638 10.763 1.00 93.38 75 ALA A C 1
ATOM 545 O O . ALA A 1 75 ? 2.253 4.732 10.388 1.00 93.38 75 ALA A O 1
ATOM 546 N N . LEU A 1 76 ? 0.678 3.524 11.423 1.00 92.56 76 LEU A N 1
ATOM 547 C CA . LEU A 1 76 ? -0.178 4.668 11.740 1.00 92.56 76 LEU A CA 1
ATOM 548 C C . LEU A 1 76 ? 0.489 5.660 12.703 1.00 92.56 76 LEU A C 1
ATOM 550 O O . LEU A 1 76 ? 0.185 6.847 12.643 1.00 92.56 76 LEU A O 1
ATOM 554 N N . ALA A 1 77 ? 1.406 5.211 13.562 1.00 92.75 77 ALA A N 1
ATOM 555 C CA . ALA A 1 77 ? 2.165 6.085 14.453 1.00 92.75 77 ALA A CA 1
ATOM 556 C C . ALA A 1 77 ? 3.160 6.996 13.709 1.00 92.75 77 ALA A C 1
ATOM 558 O O . ALA A 1 77 ? 3.614 7.985 14.284 1.00 92.75 77 ALA A O 1
ATOM 559 N N . GLN A 1 78 ? 3.490 6.693 12.447 1.00 89.25 78 GLN A N 1
ATOM 560 C CA . GLN A 1 78 ? 4.380 7.521 11.622 1.00 89.25 78 GLN A CA 1
ATOM 561 C C . GLN A 1 78 ? 3.650 8.662 10.901 1.00 89.25 78 GLN A C 1
ATOM 563 O O . GLN A 1 78 ? 4.302 9.548 10.349 1.00 89.25 78 GLN A O 1
ATOM 568 N N . ILE A 1 79 ? 2.313 8.679 10.927 1.00 92.44 79 ILE A N 1
ATOM 569 C CA . ILE A 1 79 ? 1.498 9.671 10.219 1.00 92.44 79 ILE A CA 1
ATOM 570 C C . ILE A 1 79 ? 0.550 10.409 11.163 1.00 92.44 79 ILE A C 1
ATOM 572 O O . ILE A 1 79 ? 0.137 9.909 12.207 1.00 92.44 79 ILE A O 1
ATOM 576 N N . ASN A 1 80 ? 0.156 11.621 10.773 1.00 91.94 80 ASN A N 1
ATOM 577 C CA . ASN A 1 80 ? -0.801 12.416 11.535 1.00 91.94 80 ASN A CA 1
ATOM 578 C C . ASN A 1 80 ? -2.215 12.197 10.985 1.00 91.94 80 ASN A C 1
ATOM 580 O O . ASN A 1 80 ? -2.521 12.588 9.855 1.00 91.94 80 ASN A O 1
ATOM 584 N N . TYR A 1 81 ? -3.091 11.590 11.787 1.00 93.56 81 TYR A N 1
ATOM 585 C CA . TYR A 1 81 ? -4.417 11.180 11.331 1.00 93.56 81 TYR A CA 1
ATOM 586 C C . TYR A 1 81 ? -5.501 11.305 12.410 1.00 93.56 81 TYR A C 1
ATOM 588 O O . TYR A 1 81 ? -5.235 11.308 13.610 1.00 93.56 81 TYR A O 1
ATOM 596 N N . PHE A 1 82 ? -6.753 11.366 11.962 1.00 90.56 82 PHE A N 1
ATOM 597 C CA . PHE A 1 82 ? -7.934 11.074 12.762 1.00 90.56 82 PHE A CA 1
ATOM 598 C C . PHE A 1 82 ? -8.510 9.731 12.325 1.00 90.56 82 PHE A C 1
ATOM 600 O O . PHE A 1 82 ? -8.830 9.537 11.150 1.00 90.56 82 PHE A O 1
ATOM 607 N N . LYS A 1 83 ? -8.687 8.806 13.272 1.00 91.19 83 LYS A N 1
ATOM 608 C CA . LYS A 1 83 ? -9.406 7.555 13.012 1.00 91.19 83 LYS A CA 1
ATOM 609 C C . LYS A 1 83 ? -10.887 7.860 12.809 1.00 91.19 83 LYS A C 1
ATOM 611 O O . LYS A 1 83 ? -11.520 8.402 13.712 1.00 91.19 83 LYS A O 1
ATOM 616 N N . ILE A 1 84 ? -11.432 7.490 11.652 1.00 85.50 84 ILE A N 1
ATOM 617 C CA . ILE A 1 84 ? -12.876 7.564 11.403 1.00 85.50 84 ILE A CA 1
ATOM 618 C C . ILE A 1 84 ? -13.530 6.300 11.955 1.00 85.50 84 ILE A C 1
ATOM 620 O O . ILE A 1 84 ? -14.417 6.377 12.798 1.00 85.50 84 ILE A O 1
ATOM 624 N N . THR A 1 85 ? -13.077 5.135 11.490 1.00 88.44 85 THR A N 1
ATOM 625 C CA . THR A 1 85 ? -13.581 3.834 11.939 1.00 88.44 85 THR A CA 1
ATOM 626 C C . THR A 1 85 ? -12.602 2.715 11.579 1.00 88.44 85 THR A C 1
ATOM 628 O O . THR A 1 85 ? -11.570 2.950 10.947 1.00 88.44 85 THR A O 1
ATOM 631 N N . THR A 1 86 ? -12.944 1.489 11.955 1.00 89.50 86 THR A N 1
ATOM 632 C CA . THR A 1 86 ? -12.311 0.259 11.483 1.00 89.50 86 THR A CA 1
ATOM 633 C C . THR A 1 86 ? -13.341 -0.658 10.834 1.00 89.50 86 THR A C 1
ATOM 635 O O . THR A 1 86 ? -14.537 -0.563 11.106 1.00 89.50 86 THR A O 1
ATOM 638 N N . MET A 1 87 ? -12.881 -1.543 9.955 1.00 89.44 87 MET A N 1
ATOM 639 C CA . MET A 1 87 ? -13.708 -2.550 9.296 1.00 89.44 87 MET A CA 1
ATOM 640 C C . MET A 1 87 ? -12.919 -3.848 9.091 1.00 89.44 87 MET A C 1
ATOM 642 O O . MET A 1 87 ? -11.707 -3.782 8.886 1.00 89.44 87 MET A O 1
ATOM 646 N N . PRO A 1 88 ? -13.555 -5.031 9.145 1.00 91.75 88 PRO A N 1
ATOM 647 C CA . PRO A 1 88 ? -12.866 -6.276 8.821 1.00 91.75 88 PRO A CA 1
ATOM 648 C C . PRO A 1 88 ? -12.389 -6.272 7.365 1.00 91.75 88 PRO A C 1
ATOM 650 O O . PRO A 1 88 ? -13.142 -5.887 6.468 1.00 91.75 88 PRO A O 1
ATOM 653 N N . ALA A 1 89 ? -11.175 -6.766 7.117 1.00 93.31 89 ALA A N 1
ATOM 654 C CA . ALA A 1 89 ? -10.600 -6.854 5.776 1.00 93.31 89 ALA A CA 1
ATOM 655 C C . ALA A 1 89 ? -11.501 -7.612 4.792 1.00 93.31 89 ALA A C 1
ATOM 657 O O . ALA A 1 89 ? -11.570 -7.253 3.620 1.00 93.31 89 ALA A O 1
ATOM 658 N N . ASP A 1 90 ? -12.250 -8.612 5.259 1.00 91.56 90 ASP A N 1
ATOM 659 C CA . ASP A 1 90 ? -13.174 -9.383 4.423 1.00 91.56 90 ASP A CA 1
ATOM 660 C C . ASP A 1 90 ? -14.334 -8.537 3.875 1.00 91.56 90 ASP A C 1
ATOM 662 O O . ASP A 1 90 ? -14.747 -8.723 2.728 1.00 91.56 90 ASP A O 1
ATOM 666 N N . VAL A 1 91 ? -14.811 -7.553 4.647 1.00 89.81 91 VAL A N 1
ATOM 667 C CA . VAL A 1 91 ? -15.825 -6.588 4.188 1.00 89.81 91 VAL A CA 1
ATOM 668 C C . VAL A 1 91 ? -15.226 -5.690 3.107 1.00 89.81 91 VAL A C 1
ATOM 670 O O . VAL A 1 91 ? -15.821 -5.505 2.042 1.00 89.81 91 VAL A O 1
ATOM 673 N N . THR A 1 92 ? -14.011 -5.185 3.332 1.00 91.31 92 THR A N 1
ATOM 674 C CA . THR A 1 92 ? -13.299 -4.347 2.358 1.00 91.31 92 THR A CA 1
ATOM 675 C C . THR A 1 92 ? -12.981 -5.117 1.074 1.00 91.31 92 THR A C 1
ATOM 677 O O . THR A 1 92 ? -13.155 -4.602 -0.030 1.00 91.31 92 THR A O 1
ATOM 680 N N . ASN A 1 93 ? -12.586 -6.383 1.190 1.00 94.44 93 ASN A N 1
ATOM 681 C CA . ASN A 1 93 ? -12.340 -7.273 0.060 1.00 94.44 93 ASN A CA 1
ATOM 682 C C . ASN A 1 93 ? -13.619 -7.541 -0.746 1.00 94.44 93 ASN A C 1
ATOM 684 O O . ASN A 1 93 ? -13.573 -7.551 -1.976 1.00 94.44 93 ASN A O 1
ATOM 688 N N . ALA A 1 94 ? -14.772 -7.707 -0.090 1.00 91.50 94 ALA A N 1
ATOM 689 C CA . ALA A 1 94 ? -16.056 -7.844 -0.776 1.00 91.50 94 ALA A CA 1
ATOM 690 C C . ALA A 1 94 ? -16.420 -6.578 -1.574 1.00 91.50 94 ALA A C 1
ATOM 692 O O . ALA A 1 94 ? -16.869 -6.678 -2.721 1.00 91.50 94 ALA A O 1
ATOM 693 N N . PHE A 1 95 ? -16.155 -5.388 -1.020 1.00 90.12 95 PHE A N 1
ATOM 694 C CA . PHE A 1 95 ? -16.282 -4.134 -1.766 1.00 90.12 95 PHE A CA 1
ATOM 695 C C . PHE A 1 95 ? -15.377 -4.128 -3.003 1.00 90.12 95 PHE A C 1
ATOM 697 O O . PHE A 1 95 ? -15.841 -3.833 -4.104 1.00 90.12 95 PHE A O 1
ATOM 704 N N . TRP A 1 96 ? -14.107 -4.501 -2.858 1.00 91.31 96 TRP A N 1
ATOM 705 C CA . TRP A 1 96 ? -13.173 -4.549 -3.983 1.00 91.31 96 TRP A CA 1
ATOM 706 C C . TRP A 1 96 ? -13.584 -5.542 -5.062 1.00 91.31 96 TRP A C 1
ATOM 708 O O . TRP A 1 96 ? -13.515 -5.229 -6.252 1.00 91.31 96 TRP A O 1
ATOM 718 N N . LYS A 1 97 ? -14.128 -6.688 -4.657 1.00 92.75 97 LYS A N 1
ATOM 719 C CA . LYS A 1 97 ? -14.706 -7.663 -5.579 1.00 92.75 97 LYS A CA 1
ATOM 720 C C . LYS A 1 97 ? -15.830 -7.063 -6.422 1.00 92.75 97 LYS A C 1
ATOM 722 O O . LYS A 1 97 ? -15.853 -7.252 -7.635 1.00 92.75 97 LYS A O 1
ATOM 727 N N . SER A 1 98 ? -16.712 -6.264 -5.815 1.00 88.88 98 SER A N 1
ATOM 728 C CA . SER A 1 98 ? -17.764 -5.540 -6.551 1.00 88.88 98 SER A CA 1
ATOM 729 C C . SER A 1 98 ? -17.226 -4.484 -7.531 1.00 88.88 98 SER A C 1
ATOM 731 O O . SER A 1 98 ? -17.915 -4.112 -8.477 1.00 88.88 98 SER A O 1
ATOM 733 N N . ARG A 1 99 ? -15.980 -4.027 -7.339 1.00 87.00 99 ARG A N 1
ATOM 734 C CA . ARG A 1 99 ? -15.264 -3.081 -8.213 1.00 87.00 99 ARG A CA 1
ATOM 735 C C . ARG A 1 99 ? -14.436 -3.775 -9.302 1.00 87.00 99 ARG A C 1
ATOM 737 O O . ARG A 1 99 ? -13.709 -3.100 -10.025 1.00 87.00 99 ARG A O 1
ATOM 744 N N . GLY A 1 100 ? -14.545 -5.099 -9.428 1.00 89.25 100 GLY A N 1
ATOM 745 C CA . GLY A 1 100 ? -13.870 -5.883 -10.462 1.00 89.25 100 GLY A CA 1
ATOM 746 C C . GLY A 1 100 ? -12.516 -6.461 -10.051 1.00 89.25 100 GLY A C 1
ATOM 747 O O . GLY A 1 100 ? -11.813 -6.988 -10.908 1.00 89.25 100 GLY A O 1
ATOM 748 N N . TYR A 1 101 ? -12.145 -6.396 -8.768 1.00 89.19 101 TYR A N 1
ATOM 749 C CA . TYR A 1 101 ? -10.982 -7.133 -8.276 1.00 89.19 101 TYR A CA 1
ATOM 750 C C . TYR A 1 101 ? -11.338 -8.614 -8.137 1.00 89.19 101 TYR A C 1
ATOM 752 O O . TYR A 1 101 ? -12.248 -8.990 -7.402 1.00 89.19 101 TYR A O 1
ATOM 760 N N . ASP A 1 102 ? -10.608 -9.472 -8.835 1.00 90.06 102 ASP A N 1
ATOM 761 C CA . ASP A 1 102 ? -10.744 -10.923 -8.722 1.00 90.06 102 ASP A CA 1
ATOM 762 C C . ASP A 1 102 ? -9.952 -11.487 -7.530 1.00 90.06 102 ASP A C 1
ATOM 764 O O . ASP A 1 102 ? -10.316 -12.524 -6.973 1.00 90.06 102 ASP A O 1
ATOM 768 N N . LYS A 1 103 ? -8.897 -10.777 -7.118 1.00 92.06 103 LYS A N 1
ATOM 769 C CA . LYS A 1 103 ? -8.003 -11.123 -6.010 1.00 92.06 103 LYS A CA 1
ATOM 770 C C . LYS A 1 103 ? -8.203 -10.151 -4.840 1.00 92.06 103 LYS A C 1
ATOM 772 O O . LYS A 1 103 ? -8.162 -8.939 -5.060 1.00 92.06 103 LYS A O 1
ATOM 777 N N . PRO A 1 104 ? -8.427 -10.649 -3.610 1.00 93.81 104 PRO A N 1
ATOM 778 C CA . PRO A 1 104 ? -8.634 -9.797 -2.443 1.00 93.81 104 PRO A CA 1
ATOM 779 C C . PRO A 1 104 ? -7.335 -9.053 -2.085 1.00 93.81 104 PRO A C 1
ATOM 781 O O . PRO A 1 104 ? -6.323 -9.707 -1.836 1.00 93.81 104 PRO A O 1
ATOM 784 N N . PRO A 1 105 ? -7.329 -7.708 -2.051 1.00 94.69 105 PRO A N 1
ATOM 785 C CA . PRO A 1 105 ? -6.107 -6.951 -1.782 1.00 94.69 105 PRO A CA 1
ATOM 786 C C . PRO A 1 105 ? -5.674 -6.978 -0.311 1.00 94.69 105 PRO A C 1
ATOM 788 O O . PRO A 1 105 ? -4.493 -6.775 -0.035 1.00 94.69 105 PRO A O 1
ATOM 791 N N . TYR A 1 106 ? -6.590 -7.210 0.636 1.00 96.81 106 TYR A N 1
ATOM 792 C CA . TYR A 1 106 ? -6.275 -7.248 2.066 1.00 96.81 106 TYR A CA 1
ATOM 793 C C . TYR A 1 106 ? -6.233 -8.672 2.619 1.00 96.81 106 TYR A C 1
ATOM 795 O O . TYR A 1 106 ? -6.986 -9.548 2.185 1.00 96.81 106 TYR A O 1
ATOM 803 N N . LYS A 1 107 ? -5.384 -8.899 3.623 1.00 96.56 107 LYS A N 1
ATOM 804 C CA . LYS A 1 107 ? -5.273 -10.179 4.327 1.00 96.56 107 LYS A CA 1
ATOM 805 C C . LYS A 1 107 ? -6.565 -10.483 5.096 1.00 96.56 107 LYS A C 1
ATOM 807 O O . LYS A 1 107 ? -7.005 -9.700 5.926 1.00 96.56 107 LYS A O 1
ATOM 812 N N . SER A 1 108 ? -7.179 -11.632 4.819 1.00 94.31 108 SER A N 1
ATOM 813 C CA . SER A 1 108 ? -8.379 -12.078 5.542 1.00 94.31 108 SER A CA 1
ATOM 814 C C . SER A 1 108 ? -8.098 -12.230 7.042 1.00 94.31 108 SER A C 1
ATOM 816 O O . SER A 1 108 ? -6.990 -12.608 7.434 1.00 94.31 108 SER A O 1
ATOM 818 N N . GLY A 1 109 ? -9.090 -11.923 7.879 1.00 91.50 109 GLY A N 1
ATOM 819 C CA . GLY A 1 109 ? -8.947 -11.962 9.337 1.00 91.50 109 GLY A CA 1
ATOM 820 C C . GLY A 1 109 ? -8.161 -10.801 9.962 1.00 91.50 109 GLY A C 1
ATOM 821 O O . GLY A 1 109 ? -7.957 -10.824 11.173 1.00 91.50 109 GLY A O 1
ATOM 822 N N . THR A 1 110 ? -7.744 -9.789 9.190 1.00 94.62 110 THR A N 1
ATOM 823 C CA . THR A 1 110 ? -7.181 -8.538 9.734 1.00 94.62 110 THR A CA 1
ATOM 824 C C . THR A 1 110 ? -8.198 -7.395 9.696 1.00 94.62 110 THR A C 1
ATOM 826 O O . THR A 1 110 ? -9.300 -7.512 9.149 1.00 94.62 110 THR A O 1
ATOM 829 N N . THR A 1 111 ? -7.814 -6.257 10.259 1.00 93.38 111 THR A N 1
ATOM 830 C CA . THR A 1 111 ? -8.586 -5.019 10.302 1.00 93.38 111 THR A CA 1
ATOM 831 C C . THR A 1 111 ? -8.071 -4.033 9.258 1.00 93.38 111 THR A C 1
ATOM 833 O O . THR A 1 111 ? -6.876 -3.954 8.981 1.00 93.38 111 THR A O 1
ATOM 836 N N . VAL A 1 112 ? -8.981 -3.256 8.679 1.00 94.38 112 VAL A N 1
ATOM 837 C CA . VAL A 1 112 ? -8.685 -2.098 7.835 1.00 94.38 112 VAL A CA 1
ATOM 838 C C . VAL A 1 112 ? -9.155 -0.844 8.563 1.00 94.38 112 VAL A C 1
ATOM 840 O O . VAL A 1 112 ? -10.288 -0.768 9.042 1.00 94.38 112 VAL A O 1
ATOM 843 N N . TYR A 1 113 ? -8.277 0.145 8.665 1.00 93.50 113 TYR A N 1
ATOM 844 C CA . TYR A 1 113 ? -8.532 1.417 9.328 1.00 93.50 113 TYR A CA 1
ATOM 845 C C . TYR A 1 113 ? -8.904 2.446 8.278 1.00 93.50 113 TYR A C 1
ATOM 847 O O . TYR A 1 113 ? -8.109 2.730 7.388 1.00 93.50 113 TYR A O 1
ATOM 855 N N . LEU A 1 114 ? -10.087 3.038 8.413 1.00 93.06 114 LEU A N 1
ATOM 856 C CA . LEU A 1 114 ? -10.453 4.215 7.644 1.00 93.06 114 LEU A CA 1
ATOM 857 C C . LEU A 1 114 ? -10.008 5.448 8.425 1.00 93.06 114 LEU A C 1
ATOM 859 O O . LEU A 1 114 ? -10.474 5.702 9.545 1.00 93.06 114 LEU A O 1
ATOM 863 N N . ILE A 1 115 ? -9.106 6.216 7.834 1.00 93.50 115 ILE A N 1
ATOM 864 C CA . ILE A 1 115 ? -8.471 7.357 8.483 1.00 93.50 115 ILE A CA 1
ATOM 865 C C . ILE A 1 115 ? -8.626 8.612 7.635 1.00 93.50 115 ILE A C 1
ATOM 867 O O . ILE A 1 115 ? -8.754 8.550 6.416 1.00 93.50 115 ILE A O 1
ATOM 871 N N . ARG A 1 116 ? -8.588 9.763 8.302 1.00 93.00 116 ARG A N 1
ATOM 872 C CA . ARG A 1 116 ? -8.462 11.074 7.670 1.00 93.00 116 ARG A CA 1
ATOM 873 C C . ARG A 1 116 ? -7.114 11.673 8.029 1.00 93.00 116 ARG A C 1
ATOM 875 O O . ARG A 1 116 ? -6.822 11.807 9.216 1.00 93.00 116 ARG A O 1
ATOM 882 N N . LEU A 1 117 ? -6.330 12.077 7.040 1.00 93.75 117 LEU A N 1
ATOM 883 C CA . LEU A 1 117 ? -5.063 12.763 7.277 1.00 93.75 117 LEU A CA 1
ATOM 884 C C . LEU A 1 117 ? -5.308 14.142 7.894 1.00 93.75 117 LEU A C 1
ATOM 886 O O . LEU A 1 117 ? -6.218 14.866 7.490 1.00 93.75 117 LEU A O 1
ATOM 890 N N . THR A 1 118 ? -4.503 14.522 8.884 1.00 92.81 118 T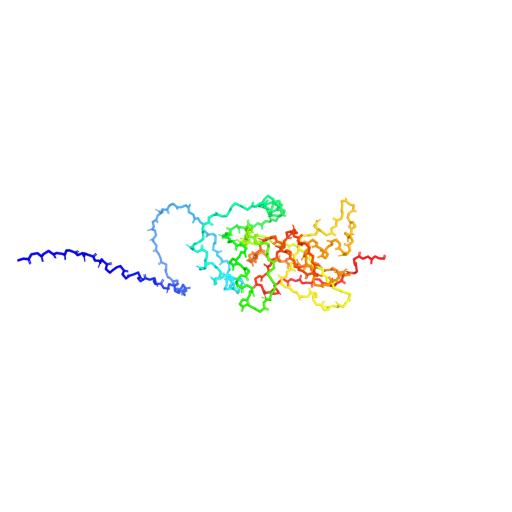HR A N 1
ATOM 891 C CA . THR A 1 118 ? -4.587 15.860 9.501 1.00 92.81 118 THR A CA 1
ATOM 892 C C . THR A 1 118 ? -3.583 16.843 8.927 1.00 92.81 118 THR A C 1
ATOM 894 O O . THR A 1 118 ? -3.725 18.038 9.156 1.00 92.81 118 THR A O 1
ATOM 897 N N . HIS A 1 119 ? -2.608 16.350 8.165 1.00 92.44 119 HIS A N 1
ATOM 898 C CA . HIS A 1 119 ? -1.570 17.127 7.501 1.00 92.44 119 HIS A CA 1
ATOM 899 C C . HIS A 1 119 ? -1.217 16.462 6.168 1.00 92.44 119 HIS A C 1
ATOM 901 O O . HIS A 1 119 ? -1.412 15.253 6.007 1.00 92.44 119 HIS A O 1
ATOM 907 N N . GLY A 1 120 ? -0.658 17.241 5.240 1.00 93.50 120 GLY A N 1
ATOM 908 C CA . GLY A 1 120 ? -0.099 16.684 4.013 1.00 93.50 120 GLY A CA 1
ATOM 909 C C . GLY A 1 120 ? 0.972 15.637 4.332 1.00 93.50 120 GLY A C 1
ATOM 910 O O . GLY A 1 120 ? 1.850 15.884 5.159 1.00 93.50 120 GLY A O 1
ATOM 911 N N . THR A 1 121 ? 0.869 14.461 3.718 1.00 95.94 121 THR A N 1
ATOM 912 C CA . THR A 1 121 ? 1.708 13.294 4.024 1.00 95.94 121 THR A CA 1
ATOM 913 C C . THR A 1 121 ? 2.259 12.700 2.733 1.00 95.94 121 THR A C 1
ATOM 915 O O . THR A 1 121 ? 1.546 12.579 1.737 1.00 95.94 121 THR A O 1
ATOM 918 N N . ASN A 1 122 ? 3.542 12.341 2.745 1.00 97.25 122 ASN A N 1
ATOM 919 C CA . ASN A 1 122 ? 4.216 11.751 1.596 1.00 97.25 122 ASN A CA 1
ATOM 920 C C . ASN A 1 122 ? 4.289 10.239 1.745 1.00 97.25 122 ASN A C 1
ATOM 922 O O . ASN A 1 122 ? 4.934 9.738 2.659 1.00 97.25 122 ASN A O 1
ATOM 926 N N . PHE A 1 123 ? 3.727 9.541 0.772 1.00 97.62 123 PHE A N 1
ATOM 927 C CA . PHE A 1 123 ? 3.888 8.108 0.597 1.00 97.62 123 PHE A CA 1
ATOM 928 C C . PHE A 1 123 ? 4.753 7.828 -0.628 1.00 97.62 123 PHE A C 1
ATOM 930 O O . PHE A 1 123 ? 5.141 8.731 -1.378 1.00 97.62 123 PHE A O 1
ATOM 937 N N . VAL A 1 124 ? 5.041 6.555 -0.864 1.00 97.31 124 VAL A N 1
ATOM 938 C CA . VAL A 1 124 ? 5.696 6.105 -2.087 1.00 97.31 124 VAL A CA 1
ATOM 939 C C . VAL A 1 124 ? 4.837 5.099 -2.826 1.00 97.31 124 VAL A C 1
ATOM 941 O O . VAL A 1 124 ? 4.039 4.354 -2.253 1.00 97.31 124 VAL A O 1
ATOM 944 N N . ARG A 1 125 ? 5.034 5.062 -4.138 1.00 96.81 125 ARG A N 1
ATOM 945 C CA . ARG A 1 125 ? 4.440 4.065 -5.013 1.00 96.81 125 ARG A CA 1
ATOM 946 C C . ARG A 1 125 ? 5.501 3.504 -5.935 1.00 96.81 125 ARG A C 1
ATOM 948 O O . ARG A 1 125 ? 6.246 4.253 -6.563 1.00 96.81 125 ARG A O 1
ATOM 955 N N . VAL A 1 126 ? 5.537 2.182 -6.029 1.00 97.12 126 VAL A N 1
ATOM 956 C CA . VAL A 1 126 ? 6.445 1.453 -6.914 1.00 97.12 126 VAL A CA 1
ATOM 957 C C . VAL A 1 126 ? 5.707 0.915 -8.136 1.00 97.12 126 VAL A C 1
ATOM 959 O O . VAL A 1 126 ? 4.514 0.607 -8.071 1.00 97.12 126 VAL A O 1
ATOM 962 N N . PHE A 1 127 ? 6.408 0.825 -9.261 1.00 96.31 127 PHE A N 1
ATOM 963 C CA . PHE A 1 127 ? 5.851 0.375 -10.535 1.00 96.31 127 PHE A CA 1
ATOM 964 C C . PHE A 1 127 ? 6.949 -0.187 -11.461 1.00 96.31 127 PHE A C 1
ATOM 966 O O . PHE A 1 127 ? 8.140 -0.025 -11.167 1.00 96.31 127 PHE A O 1
ATOM 973 N N . PRO A 1 128 ? 6.580 -0.913 -12.536 1.00 95.19 128 PRO A N 1
ATOM 974 C CA . PRO A 1 128 ? 7.537 -1.437 -13.516 1.00 95.19 128 PRO A CA 1
ATOM 975 C C . PRO A 1 128 ? 8.313 -0.328 -14.239 1.00 95.19 128 PRO A C 1
ATOM 977 O O . PRO A 1 128 ? 8.047 0.853 -14.052 1.00 95.19 128 PRO A O 1
ATOM 980 N N . ASP A 1 129 ? 9.267 -0.697 -15.096 1.00 89.69 129 ASP A N 1
ATOM 981 C CA . ASP A 1 129 ? 10.087 0.299 -15.808 1.00 89.69 129 ASP A CA 1
ATOM 982 C C . ASP A 1 129 ? 9.317 1.069 -16.895 1.00 89.69 129 ASP A C 1
ATOM 984 O O . ASP A 1 129 ? 9.658 2.192 -17.251 1.00 89.69 129 ASP A O 1
ATOM 988 N N . SER A 1 130 ? 8.200 0.514 -17.364 1.00 84.75 130 SER A N 1
ATOM 989 C CA . SER A 1 130 ? 7.204 1.305 -18.081 1.00 84.75 130 SER A CA 1
ATOM 990 C C . SER A 1 130 ? 6.523 2.278 -17.114 1.00 84.75 130 SER A C 1
ATOM 992 O O . SER A 1 130 ? 6.081 1.840 -16.055 1.00 84.75 130 SER A O 1
ATOM 994 N N . ASP A 1 131 ? 6.251 3.519 -17.522 1.00 74.00 131 ASP A N 1
ATOM 995 C CA . ASP A 1 131 ? 5.407 4.448 -16.739 1.00 74.00 131 ASP A CA 1
ATOM 996 C C . ASP A 1 131 ? 3.951 3.966 -16.541 1.00 74.00 131 ASP A C 1
ATOM 998 O O . ASP A 1 131 ? 3.137 4.616 -15.872 1.00 74.00 131 ASP A O 1
ATOM 1002 N N . SER A 1 132 ? 3.605 2.792 -17.079 1.00 78.25 132 SER A N 1
ATOM 1003 C CA . SER A 1 132 ? 2.361 2.111 -16.755 1.00 78.25 132 SER A CA 1
ATOM 1004 C C . SER A 1 132 ? 2.275 1.828 -15.247 1.00 78.25 132 SER A C 1
ATOM 1006 O O . SER A 1 132 ? 3.167 1.260 -14.621 1.00 78.25 132 SER A O 1
ATOM 1008 N N . GLY A 1 133 ? 1.175 2.269 -14.636 1.00 81.38 133 GLY A N 1
ATOM 1009 C CA . GLY A 1 133 ? 0.915 2.046 -13.216 1.00 81.38 133 GLY A CA 1
ATOM 1010 C C . GLY A 1 133 ? 1.515 3.074 -12.252 1.00 81.38 133 GLY A C 1
ATOM 1011 O O . GLY A 1 133 ? 1.256 2.932 -11.054 1.00 81.38 133 GLY A O 1
ATOM 1012 N N . ARG A 1 134 ? 2.217 4.123 -12.725 1.00 90.88 134 ARG A N 1
ATOM 1013 C CA . ARG A 1 134 ? 2.689 5.237 -11.872 1.00 90.88 134 ARG A CA 1
ATOM 1014 C C . ARG A 1 134 ? 1.539 5.904 -11.120 1.00 90.88 134 ARG A C 1
ATOM 1016 O O . ARG A 1 134 ? 1.613 6.074 -9.912 1.00 90.88 134 ARG A O 1
ATOM 1023 N N . ILE A 1 135 ? 0.450 6.217 -11.821 1.00 91.31 135 ILE A N 1
ATOM 1024 C CA . ILE A 1 135 ? -0.786 6.705 -11.201 1.00 91.31 135 ILE A CA 1
ATOM 1025 C C . ILE A 1 135 ? -1.633 5.494 -10.813 1.00 91.31 135 ILE A C 1
ATOM 1027 O O . ILE A 1 135 ? -2.065 4.737 -11.684 1.00 91.31 135 ILE A O 1
ATOM 1031 N N . GLY A 1 136 ? -1.912 5.304 -9.528 1.00 90.56 136 GLY A N 1
ATOM 1032 C CA . GLY A 1 136 ? -2.758 4.210 -9.049 1.00 90.56 136 GLY A CA 1
ATOM 1033 C C . GLY A 1 136 ? -3.237 4.439 -7.623 1.00 90.56 136 GLY A C 1
ATOM 1034 O O . GLY A 1 136 ? -2.768 5.364 -6.981 1.00 90.56 136 GLY A O 1
ATOM 1035 N N . GLY A 1 137 ? -4.171 3.602 -7.161 1.00 93.12 137 GLY A N 1
ATOM 1036 C CA . GLY A 1 137 ? -4.892 3.783 -5.892 1.00 93.12 137 GLY A CA 1
ATOM 1037 C C . GLY A 1 137 ? -4.165 3.343 -4.624 1.00 93.12 137 GLY A C 1
ATOM 1038 O O . GLY A 1 137 ? -4.693 3.531 -3.540 1.00 93.12 137 GLY A O 1
ATOM 1039 N N . TRP A 1 138 ? -2.971 2.764 -4.752 1.00 95.56 138 TRP A N 1
ATOM 1040 C CA . TRP A 1 138 ? -2.278 2.097 -3.649 1.00 95.56 138 TRP A CA 1
ATOM 1041 C C . TRP A 1 138 ? -0.914 2.727 -3.402 1.00 95.56 138 TRP A C 1
ATOM 1043 O O . TRP A 1 138 ? -0.147 2.933 -4.351 1.00 95.56 138 TRP A O 1
ATOM 1053 N N . VAL A 1 139 ? -0.597 2.997 -2.145 1.00 97.31 139 VAL A N 1
ATOM 1054 C CA . VAL A 1 139 ? 0.679 3.574 -1.716 1.00 97.31 139 VAL A CA 1
ATOM 1055 C C . VAL A 1 139 ? 1.181 2.860 -0.460 1.00 97.31 139 VAL A C 1
ATOM 1057 O O . VAL A 1 139 ? 0.439 2.134 0.200 1.00 97.31 139 VAL A O 1
ATOM 1060 N N . MET A 1 140 ? 2.462 3.018 -0.157 1.00 97.00 140 MET A N 1
ATOM 1061 C CA . MET A 1 140 ? 3.112 2.450 1.026 1.00 97.00 140 MET A CA 1
ATOM 1062 C C . MET A 1 140 ? 4.035 3.488 1.658 1.00 97.00 140 MET A C 1
ATOM 1064 O O . MET A 1 140 ? 4.379 4.489 1.023 1.00 97.00 140 MET A O 1
ATOM 1068 N N . GLU A 1 141 ? 4.444 3.253 2.899 1.00 96.31 141 GLU A N 1
ATOM 1069 C CA . GLU A 1 141 ? 5.448 4.091 3.546 1.00 96.31 141 GLU A CA 1
ATOM 1070 C C . GLU A 1 141 ? 6.828 3.899 2.915 1.00 96.31 141 GLU A C 1
ATOM 1072 O O . GLU A 1 141 ? 7.186 2.816 2.442 1.00 96.31 141 GLU A O 1
ATOM 1077 N N . ARG A 1 142 ? 7.645 4.958 2.909 1.00 96.06 142 ARG A N 1
ATOM 1078 C CA . ARG A 1 142 ? 8.994 4.869 2.321 1.00 96.06 142 ARG A CA 1
ATOM 1079 C C . ARG A 1 142 ? 9.875 3.888 3.089 1.00 96.06 142 ARG A C 1
ATOM 1081 O O . ARG A 1 142 ? 10.650 3.159 2.471 1.00 96.06 142 ARG A O 1
ATOM 1088 N N . SER A 1 143 ? 9.749 3.885 4.413 1.00 95.38 143 SER A N 1
ATOM 1089 C CA . SER A 1 143 ? 10.485 3.004 5.326 1.00 95.38 143 SER A CA 1
ATOM 1090 C C . SER A 1 143 ? 10.251 1.521 5.025 1.00 95.38 143 SER A C 1
ATOM 1092 O O . SER A 1 143 ? 11.139 0.707 5.253 1.00 95.38 143 SER A O 1
ATOM 1094 N N . ASP A 1 144 ? 9.113 1.167 4.426 1.00 95.75 144 ASP A N 1
ATOM 1095 C CA . ASP A 1 144 ? 8.784 -0.217 4.104 1.00 95.75 144 ASP A CA 1
ATOM 1096 C C . ASP A 1 144 ? 9.508 -0.786 2.877 1.00 95.75 144 ASP A C 1
ATOM 1098 O O . ASP A 1 144 ? 9.501 -2.011 2.694 1.00 95.75 144 ASP A O 1
ATOM 1102 N N . ILE A 1 145 ? 10.100 0.071 2.039 1.00 96.69 145 ILE A N 1
ATOM 1103 C CA . ILE A 1 145 ? 10.771 -0.318 0.789 1.00 96.69 145 ILE A CA 1
ATOM 1104 C C . ILE A 1 145 ? 12.269 -0.002 0.776 1.00 96.69 145 ILE A C 1
ATOM 1106 O O . ILE A 1 145 ? 12.920 -0.200 -0.253 1.00 96.69 145 ILE A O 1
ATOM 1110 N N . ILE A 1 146 ? 12.821 0.478 1.891 1.00 96.62 146 ILE A N 1
ATOM 1111 C CA . ILE A 1 146 ? 14.252 0.753 2.056 1.00 96.62 146 ILE A CA 1
ATOM 1112 C C . ILE A 1 146 ? 14.843 -0.067 3.205 1.00 96.62 146 ILE A C 1
ATOM 1114 O O . ILE A 1 146 ? 14.143 -0.461 4.133 1.00 96.62 146 ILE A O 1
ATOM 1118 N N . ASP A 1 147 ? 16.144 -0.331 3.145 1.00 95.81 147 ASP A N 1
ATOM 1119 C CA . ASP A 1 147 ? 16.907 -0.881 4.260 1.00 95.81 147 ASP A CA 1
ATOM 1120 C C . ASP A 1 147 ? 17.297 0.217 5.272 1.00 95.81 147 ASP A C 1
ATOM 1122 O O . ASP A 1 147 ? 17.131 1.416 5.036 1.00 95.81 147 ASP A O 1
ATOM 1126 N N . GLY A 1 148 ? 17.885 -0.184 6.404 1.00 93.31 148 GLY A N 1
ATOM 1127 C CA . GLY A 1 148 ? 18.365 0.750 7.435 1.00 93.31 148 GLY A CA 1
ATOM 1128 C C . GLY A 1 148 ? 19.525 1.662 7.002 1.00 93.31 148 GLY A C 1
ATOM 1129 O O . GLY A 1 148 ? 19.969 2.492 7.790 1.00 93.31 148 GLY A O 1
ATOM 1130 N N . LYS A 1 149 ? 20.036 1.512 5.774 1.00 94.44 149 LYS A N 1
ATOM 1131 C CA . LYS A 1 149 ? 21.069 2.364 5.168 1.00 94.44 149 LYS A CA 1
ATOM 1132 C C . LYS A 1 149 ? 20.487 3.309 4.108 1.00 94.44 149 LYS A C 1
ATOM 1134 O O . LYS A 1 149 ? 21.235 4.095 3.533 1.00 94.44 149 LYS A O 1
ATOM 1139 N N . GLY A 1 150 ? 19.179 3.248 3.854 1.00 93.50 150 GLY A N 1
ATOM 1140 C CA . GLY A 1 150 ? 18.486 4.076 2.870 1.00 93.50 150 GLY A CA 1
ATOM 1141 C C . GLY A 1 150 ? 18.529 3.547 1.434 1.00 93.50 150 GLY A C 1
ATOM 1142 O O . GLY A 1 150 ? 18.096 4.261 0.528 1.00 93.50 150 GLY A O 1
ATOM 1143 N N . ASN A 1 151 ? 19.016 2.324 1.203 1.00 95.81 151 ASN A N 1
ATOM 1144 C CA . ASN A 1 151 ? 18.967 1.688 -0.116 1.00 95.81 151 ASN A CA 1
ATOM 1145 C C . ASN A 1 151 ? 17.619 1.000 -0.312 1.00 95.81 151 ASN A C 1
ATOM 1147 O O . ASN A 1 151 ? 17.064 0.460 0.639 1.00 95.81 151 ASN A O 1
ATOM 1151 N N . TYR A 1 152 ? 17.106 0.950 -1.541 1.00 97.25 152 TYR A N 1
ATOM 1152 C CA . TYR A 1 152 ? 15.888 0.187 -1.802 1.00 97.25 152 TYR A CA 1
ATOM 1153 C C . TYR A 1 152 ? 16.107 -1.307 -1.563 1.00 97.25 152 TYR A C 1
ATOM 1155 O O . TYR A 1 152 ? 17.117 -1.879 -1.982 1.00 97.25 152 TYR A O 1
ATOM 1163 N N . LEU A 1 153 ? 15.120 -1.946 -0.937 1.00 97.75 153 LEU A N 1
ATOM 1164 C CA . LEU A 1 153 ? 15.067 -3.399 -0.829 1.00 97.75 153 LEU A CA 1
ATOM 1165 C C . LEU A 1 153 ? 15.052 -4.030 -2.231 1.00 97.75 153 LEU A C 1
ATOM 1167 O O . LEU A 1 153 ? 14.601 -3.383 -3.179 1.00 97.75 153 LEU A O 1
ATOM 1171 N N . PRO A 1 154 ? 15.495 -5.290 -2.398 1.00 97.44 154 PRO A N 1
ATOM 1172 C CA . PRO A 1 154 ? 15.406 -5.977 -3.683 1.00 97.44 154 PRO A CA 1
ATOM 1173 C C . PRO A 1 154 ? 13.967 -6.020 -4.218 1.00 97.44 154 PRO A C 1
ATOM 1175 O O . PRO A 1 154 ? 13.026 -6.272 -3.465 1.00 97.44 154 PRO A O 1
ATOM 1178 N N . ALA A 1 155 ? 13.791 -5.843 -5.530 1.00 97.56 155 ALA A N 1
ATOM 1179 C CA . ALA A 1 155 ? 12.472 -5.722 -6.155 1.00 97.56 155 ALA A CA 1
ATOM 1180 C C . ALA A 1 155 ? 11.575 -6.934 -5.875 1.00 97.56 155 ALA A C 1
ATOM 1182 O O . ALA A 1 155 ? 10.374 -6.788 -5.667 1.00 97.56 155 ALA A O 1
ATOM 1183 N N . ALA A 1 156 ? 12.172 -8.127 -5.814 1.00 97.56 156 ALA A N 1
ATOM 1184 C CA . ALA A 1 156 ? 11.479 -9.360 -5.459 1.00 97.56 156 ALA A CA 1
ATOM 1185 C C . ALA A 1 156 ? 10.939 -9.346 -4.018 1.00 97.56 156 ALA A C 1
ATOM 1187 O O . ALA A 1 156 ? 9.831 -9.819 -3.795 1.00 97.56 156 ALA A O 1
ATOM 1188 N N . VAL A 1 157 ? 11.672 -8.759 -3.064 1.00 97.94 157 VAL A N 1
ATOM 1189 C CA . VAL A 1 157 ? 11.232 -8.623 -1.663 1.00 97.94 157 VAL A CA 1
ATOM 1190 C C . VAL A 1 157 ? 10.049 -7.665 -1.571 1.00 97.94 157 VAL A C 1
ATOM 1192 O O . VAL A 1 157 ? 9.072 -7.957 -0.892 1.00 97.94 157 VAL A O 1
ATOM 1195 N N . ILE A 1 158 ? 10.101 -6.544 -2.294 1.00 98.19 158 ILE A N 1
ATOM 1196 C CA . ILE A 1 158 ? 9.003 -5.567 -2.329 1.00 98.19 158 ILE A CA 1
ATOM 1197 C C . ILE A 1 158 ? 7.772 -6.175 -3.010 1.00 98.19 158 ILE A C 1
ATOM 1199 O O . ILE A 1 15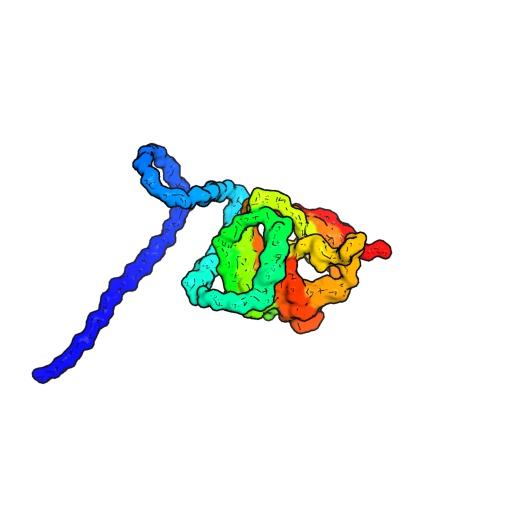8 ? 6.664 -6.069 -2.486 1.00 98.19 158 ILE A O 1
ATOM 1203 N N . LYS A 1 159 ? 7.963 -6.852 -4.151 1.00 97.88 159 LYS A N 1
ATOM 1204 C CA . LYS A 1 159 ? 6.894 -7.571 -4.851 1.00 97.88 159 LYS A CA 1
ATOM 1205 C C . LYS A 1 159 ? 6.226 -8.595 -3.938 1.00 97.88 159 LYS A C 1
ATOM 1207 O O . LYS A 1 159 ? 5.003 -8.627 -3.899 1.00 97.88 159 LYS A O 1
ATOM 1212 N N . ASP A 1 160 ? 7.003 -9.394 -3.213 1.00 98.44 160 ASP A N 1
ATOM 1213 C CA . ASP A 1 160 ? 6.468 -10.417 -2.318 1.00 98.44 160 ASP A CA 1
ATOM 1214 C C . ASP A 1 160 ? 5.704 -9.805 -1.132 1.00 98.44 160 ASP A C 1
ATOM 1216 O O . ASP A 1 160 ? 4.534 -10.128 -0.922 1.00 98.44 160 ASP A O 1
ATOM 1220 N N . LYS A 1 161 ? 6.322 -8.839 -0.436 1.00 97.88 161 LYS A N 1
ATOM 1221 C CA . LYS A 1 161 ? 5.772 -8.147 0.744 1.00 97.88 161 LYS A CA 1
ATOM 1222 C C . LYS A 1 161 ? 4.434 -7.454 0.473 1.00 97.88 161 LYS A C 1
ATOM 1224 O O . LYS A 1 161 ? 3.570 -7.422 1.346 1.00 97.88 161 LYS A O 1
ATOM 1229 N N . PHE A 1 162 ? 4.262 -6.895 -0.721 1.00 97.88 162 PHE A N 1
ATOM 1230 C CA . PHE A 1 162 ? 3.049 -6.171 -1.116 1.00 97.88 162 PHE A CA 1
ATOM 1231 C C . PHE A 1 162 ? 2.183 -6.932 -2.119 1.00 97.88 162 PHE A C 1
ATOM 1233 O O . PHE A 1 162 ? 1.243 -6.357 -2.661 1.00 97.88 162 PHE A O 1
ATOM 1240 N N . ALA A 1 163 ? 2.514 -8.199 -2.387 1.00 97.56 163 ALA A N 1
ATOM 1241 C CA . ALA A 1 163 ? 1.855 -9.031 -3.385 1.00 97.56 163 ALA A CA 1
ATOM 1242 C C . ALA A 1 163 ? 1.616 -8.276 -4.709 1.00 97.56 163 ALA A C 1
ATOM 1244 O O . ALA A 1 163 ? 0.498 -8.193 -5.209 1.00 97.56 163 ALA A O 1
ATOM 1245 N N . LEU A 1 164 ? 2.667 -7.678 -5.278 1.00 96.19 164 LEU A N 1
ATOM 1246 C CA . LEU A 1 164 ? 2.548 -6.873 -6.496 1.00 96.19 164 LEU A CA 1
ATOM 1247 C C . LEU A 1 164 ? 2.430 -7.766 -7.746 1.00 96.19 164 LEU A C 1
ATOM 1249 O O . LEU A 1 164 ? 3.105 -8.797 -7.840 1.00 96.19 164 LEU A O 1
ATOM 1253 N N . PRO A 1 165 ? 1.656 -7.352 -8.769 1.00 94.25 165 PRO A N 1
ATOM 1254 C CA . PRO A 1 165 ? 1.519 -8.117 -10.010 1.00 94.25 165 PRO A CA 1
ATOM 1255 C C . PRO A 1 165 ? 2.824 -8.204 -10.808 1.00 94.25 165 PRO A C 1
ATOM 1257 O O . PRO A 1 165 ? 3.090 -9.208 -11.461 1.00 94.25 165 PRO A O 1
ATOM 1260 N N . ASN A 1 166 ? 3.651 -7.161 -10.742 1.00 95.12 166 ASN A N 1
ATOM 1261 C CA . ASN A 1 166 ? 4.874 -7.021 -11.525 1.00 95.12 166 ASN A CA 1
ATOM 1262 C C . ASN A 1 166 ? 6.058 -6.681 -10.619 1.00 95.12 166 ASN A C 1
ATOM 1264 O O . ASN A 1 166 ? 5.878 -6.142 -9.525 1.00 95.12 166 ASN A O 1
ATOM 1268 N N . LEU A 1 167 ? 7.274 -6.963 -11.092 1.00 95.62 167 LEU A N 1
ATOM 1269 C CA . LEU A 1 167 ? 8.487 -6.512 -10.414 1.00 95.62 167 LEU A CA 1
ATOM 1270 C C . LEU A 1 167 ? 8.593 -4.981 -10.495 1.00 95.62 167 LEU A C 1
ATOM 1272 O O . LEU A 1 167 ? 8.525 -4.431 -11.599 1.00 95.62 167 LEU A O 1
ATOM 1276 N N . PRO A 1 168 ? 8.759 -4.289 -9.357 1.00 96.75 168 PRO A N 1
ATOM 1277 C CA . PRO A 1 168 ? 9.001 -2.859 -9.369 1.00 96.75 168 PRO A CA 1
ATOM 1278 C C . PRO A 1 168 ? 10.425 -2.555 -9.844 1.00 96.75 168 PRO A C 1
ATOM 1280 O O . PRO A 1 168 ? 11.381 -3.217 -9.446 1.00 96.75 168 PRO A O 1
ATOM 1283 N N . ALA A 1 169 ? 10.558 -1.530 -10.678 1.00 96.38 169 ALA A N 1
ATOM 1284 C CA . ALA A 1 169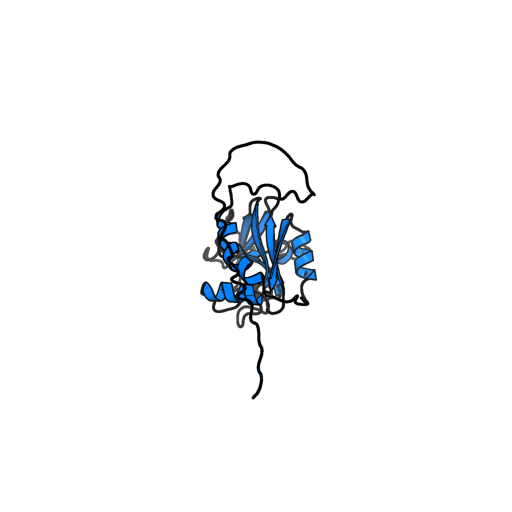 ? 11.844 -0.986 -11.120 1.00 96.38 169 ALA A CA 1
ATOM 1285 C C . ALA A 1 169 ? 11.955 0.519 -10.840 1.00 96.38 169 ALA A C 1
ATOM 1287 O O . ALA A 1 169 ? 13.058 1.062 -10.737 1.00 96.38 169 ALA A O 1
ATOM 1288 N N . ARG A 1 170 ? 10.807 1.192 -10.694 1.00 96.62 170 ARG A N 1
ATOM 1289 C CA . ARG A 1 170 ? 10.697 2.632 -10.484 1.00 96.62 170 ARG A CA 1
ATOM 1290 C C . ARG A 1 170 ? 9.861 2.940 -9.256 1.00 96.62 170 ARG A C 1
ATOM 1292 O O . ARG A 1 170 ? 9.011 2.150 -8.842 1.00 96.62 170 ARG A O 1
ATOM 1299 N N . VAL A 1 171 ? 10.093 4.123 -8.705 1.00 97.00 171 VAL A N 1
ATOM 1300 C CA . VAL A 1 171 ? 9.368 4.663 -7.558 1.00 97.00 171 VAL A CA 1
ATOM 1301 C C . VAL A 1 171 ? 9.050 6.139 -7.773 1.00 97.00 171 VAL A C 1
ATOM 1303 O O . VAL A 1 171 ? 9.875 6.890 -8.301 1.00 97.00 171 VAL A O 1
ATOM 1306 N N . CYS A 1 172 ? 7.860 6.559 -7.358 1.00 96.62 172 CYS A N 1
ATOM 1307 C CA . CYS A 1 172 ? 7.483 7.964 -7.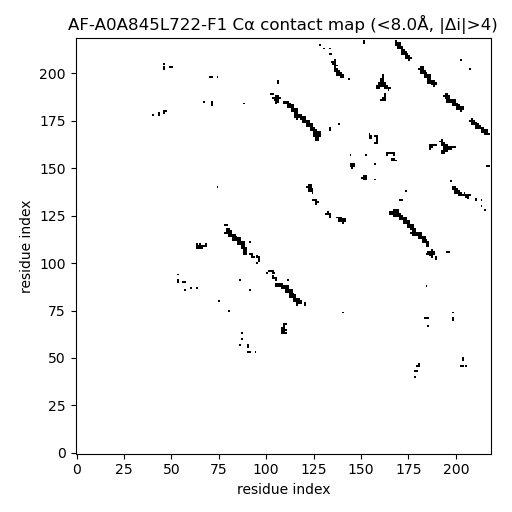240 1.00 96.62 172 CYS A CA 1
ATOM 1308 C C . CYS A 1 172 ? 7.003 8.274 -5.820 1.00 96.62 172 CYS A C 1
ATOM 1310 O O . CYS A 1 172 ? 6.535 7.393 -5.092 1.00 96.62 172 CYS A O 1
ATOM 1312 N N . THR A 1 173 ? 7.127 9.541 -5.441 1.00 97.75 173 THR A N 1
ATOM 1313 C CA . THR A 1 173 ? 6.491 10.086 -4.244 1.00 97.75 173 THR A CA 1
ATOM 1314 C C . THR A 1 173 ? 5.047 10.433 -4.578 1.00 97.75 173 THR A C 1
ATOM 1316 O O . THR A 1 173 ? 4.766 10.985 -5.646 1.00 97.75 173 THR A O 1
ATOM 1319 N N . VAL A 1 174 ? 4.141 10.117 -3.660 1.00 97.50 174 VAL A N 1
ATOM 1320 C CA . VAL A 1 174 ? 2.730 10.491 -3.732 1.00 97.50 174 VAL A CA 1
ATOM 1321 C C . VAL A 1 174 ? 2.423 11.367 -2.530 1.00 97.50 174 VAL A C 1
ATOM 1323 O O . VAL A 1 174 ? 2.468 10.899 -1.394 1.00 97.50 174 VAL A O 1
ATOM 1326 N N . THR A 1 175 ? 2.146 12.641 -2.778 1.00 96.81 175 THR A N 1
ATOM 1327 C CA . THR A 1 175 ? 1.756 13.585 -1.730 1.00 96.81 175 THR A CA 1
ATOM 1328 C C . THR A 1 175 ? 0.240 13.600 -1.625 1.00 96.81 175 THR A C 1
ATOM 1330 O O . THR A 1 175 ? -0.439 13.985 -2.578 1.00 96.81 175 THR A O 1
ATOM 1333 N N . LEU A 1 176 ? -0.270 13.172 -0.473 1.00 95.44 176 LEU A N 1
ATOM 1334 C CA . LEU A 1 176 ? -1.674 13.308 -0.096 1.00 95.44 176 LEU A CA 1
ATOM 1335 C C . LEU A 1 176 ? -1.847 14.554 0.761 1.00 95.44 176 LEU A C 1
ATOM 1337 O O . LEU A 1 176 ? -0.953 14.912 1.531 1.00 95.44 176 LEU A O 1
ATOM 1341 N N . GLU A 1 177 ? -2.981 15.222 0.618 1.00 94.19 177 GLU A N 1
ATOM 1342 C CA . GLU A 1 177 ? -3.249 16.494 1.274 1.00 94.19 177 GLU A CA 1
ATOM 1343 C C . GLU A 1 177 ? -3.944 16.299 2.626 1.00 94.19 177 GLU A C 1
ATOM 1345 O O . GLU A 1 177 ? -4.430 15.224 2.993 1.00 94.19 177 GLU A O 1
ATOM 1350 N N . GLN A 1 178 ? -3.982 17.374 3.412 1.00 92.06 178 GLN A N 1
ATOM 1351 C CA . GLN A 1 178 ? -4.777 17.395 4.631 1.00 92.06 178 GLN A CA 1
ATOM 1352 C C . GLN A 1 178 ? -6.249 17.100 4.303 1.00 92.06 178 GLN A C 1
ATOM 1354 O O . GLN A 1 178 ? -6.789 17.564 3.305 1.00 92.06 178 GLN A O 1
ATOM 1359 N N . ASN A 1 179 ? -6.921 16.378 5.197 1.00 91.19 179 ASN A N 1
ATOM 1360 C CA . ASN A 1 179 ? -8.306 15.927 5.072 1.00 91.19 179 ASN A CA 1
ATOM 1361 C C . ASN A 1 179 ? -8.558 14.839 4.022 1.00 91.19 179 ASN A C 1
ATOM 1363 O O . ASN A 1 179 ? -9.713 14.432 3.879 1.00 91.19 179 ASN A O 1
ATOM 1367 N N . ASP A 1 180 ? -7.537 14.328 3.331 1.00 92.94 180 ASP A N 1
ATOM 1368 C CA . ASP A 1 180 ? -7.706 13.127 2.513 1.00 92.94 180 ASP A CA 1
ATOM 1369 C C . ASP A 1 180 ? -8.111 11.934 3.382 1.00 92.94 180 ASP A C 1
ATOM 1371 O O . ASP A 1 180 ? -7.613 11.740 4.496 1.00 92.94 180 ASP A O 1
ATOM 1375 N N . VAL A 1 181 ? -9.059 11.147 2.870 1.00 93.25 181 VAL A N 1
ATOM 1376 C CA . VAL A 1 181 ? -9.574 9.944 3.524 1.00 93.25 181 VAL A CA 1
ATOM 1377 C C . VAL A 1 181 ? -9.029 8.730 2.794 1.00 93.25 181 VAL A C 1
ATOM 1379 O O . VAL A 1 181 ? -9.261 8.576 1.597 1.00 93.25 181 VAL A O 1
ATOM 1382 N N . ILE A 1 182 ? -8.325 7.877 3.529 1.00 95.00 182 ILE A N 1
ATOM 1383 C CA . ILE A 1 182 ? -7.663 6.683 3.003 1.00 95.00 182 ILE A CA 1
ATOM 1384 C C . ILE A 1 182 ? -7.892 5.489 3.928 1.00 95.00 182 ILE A C 1
ATOM 1386 O O . ILE A 1 182 ? -8.247 5.638 5.101 1.00 95.00 182 ILE A O 1
ATOM 1390 N N . GLU A 1 183 ? -7.682 4.293 3.393 1.00 95.50 183 GLU A N 1
ATOM 1391 C CA . GLU A 1 183 ? -7.695 3.040 4.139 1.00 95.50 183 GLU A CA 1
ATOM 1392 C C . GLU A 1 183 ? -6.273 2.556 4.401 1.00 95.50 183 GLU A C 1
ATOM 1394 O O . GLU A 1 183 ? -5.427 2.623 3.520 1.00 95.50 183 GLU A O 1
ATOM 1399 N N . CYS A 1 184 ? -6.018 2.027 5.593 1.00 96.62 184 CYS A N 1
ATOM 1400 C CA . CYS A 1 184 ? -4.761 1.388 5.969 1.00 96.62 184 CYS A CA 1
ATOM 1401 C C . CYS A 1 184 ? -5.034 -0.056 6.397 1.00 96.62 184 CYS A C 1
ATOM 1403 O O . CYS A 1 184 ? -5.926 -0.301 7.210 1.00 96.62 184 CYS A O 1
ATOM 1405 N N . GLY A 1 185 ? -4.287 -1.017 5.861 1.00 97.06 185 GLY A N 1
ATOM 1406 C CA . GLY A 1 185 ? -4.444 -2.427 6.212 1.00 97.06 185 GLY A CA 1
ATOM 1407 C C . GLY A 1 185 ? -3.277 -3.283 5.739 1.00 97.06 185 GLY A C 1
ATOM 1408 O O . GLY A 1 185 ? -2.304 -2.779 5.187 1.00 97.06 185 GLY A O 1
ATOM 1409 N N . ILE A 1 186 ? -3.376 -4.593 5.947 1.00 97.88 186 ILE A N 1
ATOM 1410 C CA . ILE A 1 186 ? -2.320 -5.543 5.579 1.00 97.88 186 ILE A CA 1
ATOM 1411 C C . ILE A 1 186 ? -2.570 -6.112 4.186 1.00 97.88 186 ILE A C 1
ATOM 1413 O O . ILE A 1 186 ? -3.663 -6.611 3.915 1.00 97.88 186 ILE A O 1
ATOM 1417 N N . ALA A 1 187 ? -1.550 -6.084 3.329 1.00 98.00 187 ALA A N 1
ATOM 1418 C CA . ALA A 1 187 ? -1.565 -6.722 2.018 1.00 98.00 187 ALA A CA 1
ATOM 1419 C C . ALA A 1 187 ? -1.844 -8.227 2.150 1.00 98.00 187 ALA A C 1
ATOM 1421 O O . ALA A 1 187 ? -1.167 -8.931 2.906 1.00 98.00 187 ALA A O 1
ATOM 1422 N N . GLY A 1 188 ? -2.844 -8.726 1.426 1.00 97.12 188 GLY A N 1
ATOM 1423 C CA . GLY A 1 188 ? -3.182 -10.147 1.406 1.00 97.12 188 GLY A CA 1
ATOM 1424 C C . GLY A 1 188 ? -2.209 -10.978 0.562 1.00 97.12 188 GLY A C 1
ATOM 1425 O O . GLY A 1 188 ? -1.609 -10.447 -0.373 1.00 97.12 188 GLY A O 1
ATOM 1426 N N . PRO A 1 189 ? -2.058 -12.284 0.848 1.00 97.19 189 PRO A N 1
ATOM 1427 C CA . PRO A 1 189 ? -1.354 -13.189 -0.051 1.00 97.19 189 PRO A CA 1
ATOM 1428 C C . PRO A 1 189 ? -2.124 -13.334 -1.365 1.00 97.19 189 PRO A C 1
ATOM 1430 O O . PRO A 1 189 ? -3.340 -13.537 -1.367 1.00 97.19 189 PRO A O 1
ATOM 1433 N N . ILE A 1 190 ? -1.406 -13.286 -2.485 1.00 96.75 190 ILE A N 1
ATOM 1434 C CA . ILE A 1 190 ? -1.969 -13.490 -3.819 1.00 96.75 190 ILE A CA 1
ATOM 1435 C C . ILE A 1 190 ? -1.072 -14.466 -4.582 1.00 96.75 190 ILE A C 1
ATOM 1437 O O . ILE A 1 190 ? 0.113 -14.204 -4.807 1.00 96.75 190 ILE A O 1
ATOM 1441 N N . GLU A 1 191 ? -1.647 -15.592 -5.007 1.00 95.50 191 GLU A N 1
ATOM 1442 C CA . GLU A 1 191 ? -0.933 -16.634 -5.749 1.00 95.50 191 GLU A CA 1
ATOM 1443 C C . GLU A 1 191 ? -0.277 -16.068 -7.022 1.00 95.50 191 GLU A C 1
ATOM 1445 O O . GLU A 1 191 ? -0.898 -15.352 -7.809 1.00 95.50 191 GLU A O 1
ATOM 1450 N N . GLY A 1 192 ? 1.018 -16.354 -7.196 1.00 95.12 192 GLY A N 1
ATOM 1451 C CA . GLY A 1 192 ? 1.856 -15.818 -8.277 1.00 95.12 192 GLY A CA 1
ATOM 1452 C C . GLY A 1 192 ? 2.356 -14.378 -8.070 1.00 95.12 192 GLY A C 1
ATOM 1453 O O . GLY A 1 192 ? 3.271 -13.932 -8.771 1.00 95.12 192 GLY A O 1
ATOM 1454 N N . TRP A 1 193 ? 1.801 -13.626 -7.115 1.00 96.19 193 TRP A N 1
ATOM 1455 C CA . TRP A 1 193 ? 2.175 -12.229 -6.862 1.00 96.19 193 TRP A CA 1
ATOM 1456 C C . TRP A 1 193 ? 3.056 -12.098 -5.621 1.00 96.19 193 TRP A C 1
ATOM 1458 O O . TRP A 1 193 ? 4.125 -11.497 -5.717 1.00 96.19 193 TRP A O 1
ATOM 1468 N N . GLY A 1 194 ? 2.680 -12.718 -4.505 1.00 97.19 194 GLY A N 1
ATOM 1469 C CA . GLY A 1 194 ? 3.484 -12.700 -3.286 1.00 97.19 194 GLY A CA 1
ATOM 1470 C C . GLY A 1 194 ? 2.727 -13.160 -2.049 1.00 97.19 194 GLY A C 1
ATOM 1471 O O . GLY A 1 194 ? 1.502 -13.299 -2.069 1.00 97.19 194 GLY A O 1
ATOM 1472 N N . ALA A 1 195 ? 3.465 -13.372 -0.964 1.00 97.38 195 ALA A N 1
ATOM 1473 C CA . ALA A 1 195 ? 2.909 -13.723 0.340 1.00 97.38 195 ALA A CA 1
ATOM 1474 C C . ALA A 1 195 ? 2.141 -12.566 1.011 1.00 97.38 195 ALA A C 1
ATOM 1476 O O . ALA A 1 195 ? 1.331 -12.810 1.907 1.00 97.38 195 ALA A O 1
ATOM 1477 N N . GLY A 1 196 ? 2.364 -11.321 0.580 1.00 97.06 196 GLY A N 1
ATOM 1478 C CA . GLY A 1 196 ? 1.782 -10.141 1.211 1.00 97.06 196 GLY A CA 1
ATOM 1479 C C . GLY A 1 196 ? 2.381 -9.881 2.597 1.00 97.06 196 GLY A C 1
ATOM 1480 O O . GLY A 1 196 ? 3.517 -10.253 2.895 1.00 97.06 196 GLY A O 1
ATOM 1481 N N . GLY A 1 197 ? 1.608 -9.237 3.471 1.00 96.62 197 GLY A N 1
ATOM 1482 C CA . GLY A 1 197 ? 1.995 -8.961 4.857 1.00 96.62 197 GLY A CA 1
ATOM 1483 C C . GLY A 1 197 ? 2.599 -7.577 5.116 1.00 96.62 197 GLY A C 1
ATOM 1484 O O . GLY A 1 197 ? 2.811 -7.238 6.281 1.00 96.62 197 GLY A O 1
ATOM 1485 N N . GLY A 1 198 ? 2.858 -6.775 4.080 1.00 97.06 198 GLY A N 1
ATOM 1486 C CA . GLY A 1 198 ? 3.186 -5.353 4.215 1.00 97.06 198 GLY A CA 1
ATOM 1487 C C . GLY A 1 198 ? 1.970 -4.499 4.588 1.00 97.06 198 GLY A C 1
ATOM 1488 O O . GLY A 1 198 ? 0.836 -4.862 4.270 1.00 97.06 198 GLY A O 1
ATOM 1489 N N . VAL A 1 199 ? 2.199 -3.357 5.243 1.00 97.75 199 VAL A N 1
ATOM 1490 C CA . VAL A 1 199 ? 1.145 -2.364 5.497 1.00 97.75 199 VAL A CA 1
ATOM 1491 C C . VAL A 1 199 ? 0.947 -1.522 4.241 1.00 97.75 199 VAL A C 1
ATOM 1493 O O . VAL A 1 199 ? 1.874 -0.878 3.762 1.00 97.75 199 VAL A O 1
ATOM 1496 N N . GLN A 1 200 ? -0.264 -1.526 3.699 1.00 97.06 200 GLN A N 1
ATOM 1497 C CA . GLN A 1 200 ? -0.616 -0.795 2.489 1.00 97.06 200 GLN A CA 1
ATOM 1498 C C . GLN A 1 200 ? -1.701 0.238 2.770 1.00 97.06 200 GLN A C 1
ATOM 1500 O O . GLN A 1 200 ? -2.608 0.012 3.579 1.00 97.06 200 GLN A O 1
ATOM 1505 N N . PHE A 1 201 ? -1.628 1.340 2.032 1.00 97.19 201 PHE A N 1
ATOM 1506 C CA . PHE A 1 201 ? -2.619 2.398 2.055 1.00 97.19 201 PHE A CA 1
ATOM 1507 C C . PHE A 1 201 ? -3.367 2.441 0.726 1.00 97.19 201 PHE A C 1
ATOM 1509 O O . PHE A 1 201 ? -2.765 2.367 -0.347 1.00 97.19 201 PHE A O 1
ATOM 1516 N N . ASP A 1 202 ? -4.683 2.569 0.807 1.00 94.50 202 ASP A N 1
ATOM 1517 C CA . ASP A 1 202 ? -5.583 2.669 -0.331 1.00 94.50 202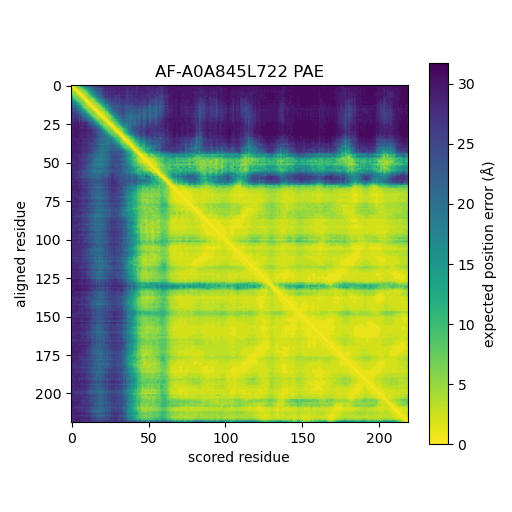 ASP A CA 1
ATOM 1518 C C . ASP A 1 202 ? -6.314 4.003 -0.334 1.00 94.50 202 ASP A C 1
ATOM 1520 O O . ASP A 1 202 ? -6.855 4.455 0.673 1.00 94.50 202 ASP A O 1
ATOM 1524 N N . MET A 1 203 ? -6.406 4.585 -1.517 1.00 93.62 203 MET A N 1
ATOM 1525 C CA . MET A 1 203 ? -7.156 5.796 -1.803 1.00 93.62 203 MET A CA 1
ATOM 1526 C C . MET A 1 203 ? -8.610 5.491 -2.182 1.00 93.62 203 MET A C 1
ATOM 1528 O O . MET A 1 203 ? -9.188 6.185 -3.010 1.00 93.62 203 MET A O 1
ATOM 1532 N N . LEU A 1 204 ? -9.212 4.429 -1.639 1.00 90.06 204 LEU A N 1
ATOM 1533 C CA . LEU A 1 204 ? -10.597 4.016 -1.895 1.00 90.06 204 LEU A CA 1
ATOM 1534 C C . LEU A 1 204 ? -10.892 3.753 -3.382 1.00 90.06 204 LEU A C 1
ATOM 1536 O O . LEU A 1 204 ? -12.000 3.998 -3.868 1.00 90.06 204 LEU A O 1
ATOM 1540 N N . GLY A 1 205 ? -9.890 3.283 -4.132 1.00 82.62 205 GLY A N 1
ATOM 1541 C CA . GLY A 1 205 ? -9.964 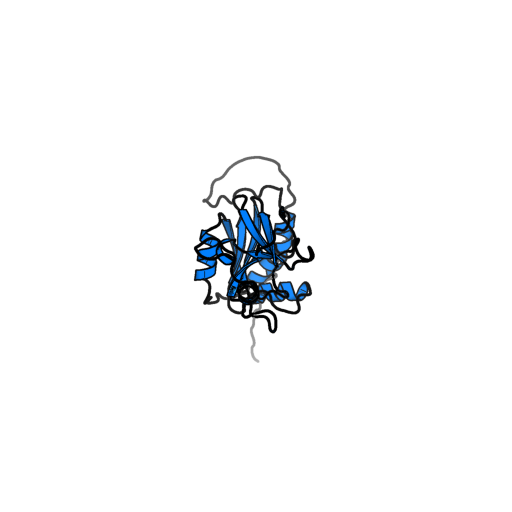3.136 -5.594 1.00 82.62 205 GLY A CA 1
ATOM 1542 C C . GLY A 1 205 ? -9.929 4.435 -6.383 1.00 82.62 205 GLY A C 1
ATOM 1543 O O . GLY A 1 205 ? -10.125 4.429 -7.601 1.00 82.62 205 GLY A O 1
ATOM 1544 N N . GLN A 1 206 ? -9.633 5.536 -5.710 1.00 85.38 206 GLN A N 1
ATOM 1545 C CA . GLN A 1 206 ? -9.362 6.824 -6.314 1.00 85.38 206 GLN A CA 1
ATOM 1546 C C . GLN A 1 206 ? -7.859 6.966 -6.585 1.00 85.38 206 GLN A C 1
ATOM 1548 O O . GLN A 1 206 ? -7.042 6.133 -6.198 1.00 85.38 206 GLN A O 1
ATOM 1553 N N . ARG A 1 207 ? -7.486 8.006 -7.326 1.00 89.56 207 ARG A N 1
ATOM 1554 C CA . ARG A 1 207 ? -6.096 8.329 -7.687 1.00 89.56 207 ARG A CA 1
ATOM 1555 C C . ARG A 1 207 ? -5.813 9.767 -7.267 1.00 89.56 207 ARG A C 1
ATOM 1557 O O . ARG A 1 207 ? -5.474 10.601 -8.100 1.00 89.56 207 ARG A O 1
ATOM 1564 N N . ILE A 1 208 ? -6.109 10.046 -6.002 1.00 88.50 208 ILE A N 1
ATOM 1565 C CA . ILE A 1 208 ? -5.967 11.372 -5.401 1.00 88.50 208 ILE A CA 1
ATOM 1566 C C . ILE A 1 208 ? -4.494 11.669 -5.114 1.00 88.50 208 ILE A C 1
ATOM 1568 O O . ILE A 1 208 ? -3.655 10.767 -5.111 1.00 88.50 208 ILE A O 1
ATOM 1572 N N . GLY A 1 209 ? -4.189 12.942 -4.892 1.00 90.88 209 GLY A N 1
ATOM 1573 C CA . GLY A 1 209 ? -2.843 13.400 -4.584 1.00 90.88 209 GLY A CA 1
ATOM 1574 C C . GLY A 1 209 ? -1.972 13.704 -5.799 1.00 90.88 209 GLY A C 1
ATOM 1575 O O . GLY A 1 209 ? -2.348 13.535 -6.963 1.00 90.88 209 GLY A O 1
ATOM 1576 N N . ILE A 1 210 ? -0.774 14.188 -5.493 1.00 94.62 210 ILE A N 1
ATOM 1577 C CA . ILE A 1 210 ? 0.207 14.646 -6.472 1.00 94.62 210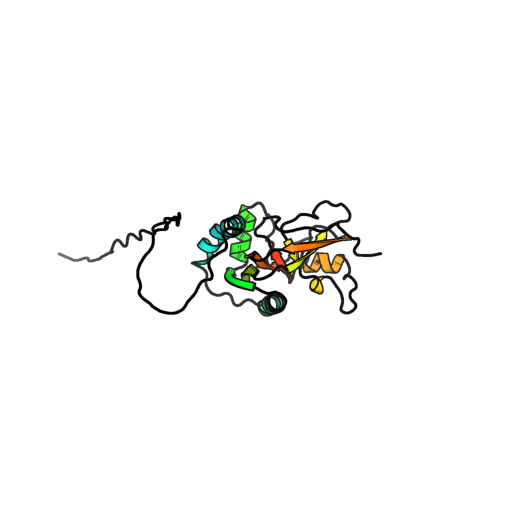 ILE A CA 1
ATOM 1578 C C . ILE A 1 210 ? 1.287 13.576 -6.607 1.00 94.62 210 ILE A C 1
ATOM 1580 O O . ILE A 1 210 ? 2.011 13.276 -5.659 1.00 94.62 210 ILE A O 1
ATOM 1584 N N . PHE A 1 211 ? 1.401 13.005 -7.805 1.00 95.62 211 PHE A N 1
ATOM 1585 C CA . PHE A 1 211 ? 2.384 11.973 -8.119 1.00 95.62 211 PHE A CA 1
ATOM 1586 C C . PHE A 1 211 ? 3.603 12.611 -8.771 1.00 95.62 211 PHE A C 1
ATOM 1588 O O . PHE A 1 211 ? 3.500 13.145 -9.880 1.00 95.62 211 PHE A O 1
ATOM 1595 N N . SER A 1 212 ? 4.762 12.493 -8.126 1.00 95.81 212 SER A N 1
ATOM 1596 C CA . SER A 1 212 ? 6.024 12.939 -8.710 1.00 95.81 212 SER A CA 1
ATOM 1597 C C . SER A 1 212 ? 6.376 12.146 -9.971 1.00 95.81 212 SER A C 1
ATOM 1599 O O . SER A 1 212 ? 5.806 11.085 -10.265 1.00 95.81 212 SER A O 1
ATOM 1601 N N . GLU A 1 213 ? 7.391 12.630 -10.679 1.00 94.06 213 GLU A N 1
ATOM 1602 C CA . GLU A 1 213 ? 8.068 11.834 -11.695 1.00 94.06 213 GLU A CA 1
ATOM 1603 C C . GLU A 1 213 ? 8.624 10.535 -11.104 1.00 94.06 213 GLU A C 1
ATOM 1605 O O . GLU A 1 213 ? 8.986 10.455 -9.923 1.00 94.06 213 GLU A O 1
ATOM 1610 N N . GLY A 1 214 ? 8.657 9.505 -11.946 1.00 93.81 214 GLY A N 1
ATOM 1611 C CA . GLY A 1 214 ? 9.236 8.214 -11.615 1.00 93.81 214 GLY A CA 1
ATOM 1612 C C . GLY A 1 214 ? 10.751 8.266 -11.616 1.00 93.81 214 GLY A C 1
ATOM 1613 O O . GLY A 1 214 ? 11.346 8.718 -12.591 1.00 93.81 214 GLY A O 1
ATOM 1614 N N . THR A 1 215 ? 11.382 7.714 -10.587 1.00 94.44 215 THR A N 1
ATOM 1615 C CA . THR A 1 215 ? 12.840 7.548 -10.527 1.00 94.44 215 THR A CA 1
ATOM 1616 C C . THR A 1 215 ? 13.211 6.065 -10.514 1.00 94.44 215 THR A C 1
ATOM 1618 O O . THR A 1 215 ? 12.487 5.278 -9.897 1.00 94.44 215 THR A O 1
ATOM 1621 N N . PRO A 1 216 ? 14.307 5.652 -11.181 1.00 95.19 216 PRO A N 1
ATOM 1622 C CA . PRO A 1 216 ? 14.825 4.294 -11.050 1.00 95.19 216 PRO A CA 1
ATOM 1623 C C . PRO A 1 216 ? 15.175 3.983 -9.594 1.00 95.19 216 PRO A C 1
ATOM 1625 O O . PRO A 1 216 ? 15.770 4.812 -8.901 1.00 95.19 216 PRO A O 1
ATOM 1628 N N . MET A 1 217 ? 14.816 2.787 -9.134 1.00 93.94 217 MET A N 1
ATOM 1629 C CA . MET A 1 217 ? 15.152 2.338 -7.782 1.00 93.94 217 MET A CA 1
ATOM 1630 C C . MET A 1 217 ? 16.636 1.981 -7.680 1.00 93.94 217 MET A C 1
ATOM 1632 O O . MET A 1 217 ? 17.319 2.387 -6.745 1.00 93.94 217 MET A O 1
ATOM 1636 N N . TYR A 1 218 ? 17.157 1.264 -8.668 1.00 89.88 218 TYR A N 1
ATOM 1637 C CA . TYR A 1 218 ? 18.558 0.858 -8.708 1.00 89.88 218 TYR A CA 1
ATOM 1638 C C . TYR A 1 218 ? 19.293 1.702 -9.749 1.00 89.88 218 TYR A C 1
ATOM 1640 O O . TYR A 1 218 ? 18.733 2.017 -10.801 1.00 89.88 218 TYR A O 1
ATOM 1648 N N . ARG A 1 219 ? 20.517 2.111 -9.412 1.00 68.69 219 ARG A N 1
ATOM 1649 C CA . ARG A 1 219 ? 21.446 2.782 -10.325 1.00 68.69 219 ARG A CA 1
ATOM 1650 C C . ARG A 1 219 ? 22.411 1.772 -10.917 1.00 68.69 219 ARG A C 1
ATOM 1652 O O . ARG A 1 219 ? 22.771 0.833 -10.172 1.00 68.69 219 ARG A O 1
#

Foldseek 3Di:
DDDDDDDDDPPPDPPDPPPPDDDDDDDDDDDDDDDPPPDQDPPAVPLVVLCVVLVVVQPDDDDFPAPCVVVLVVQCVVAAKDFPDKHFLVSVQVVVVVVVDPDRFAAHRHMKTKIFGQFKDKFKDFDAPPCPPLQWFKTAHLPQQADPVGAGDAQVVVQAQRLNQDRTFKMKIFIDGGGQIKMWHWTPDDPPRHRTGGIMIGSSGDRDGDIDDIDTRPD

pLDDT: mean 78.03, std 25.45, range [23.12, 98.44]

Sequence (219 aa):
MVKGKRWYSKVVLWFSILALALSISPAAGLAATGVTVPAIGTENIQNVAAAAPKLLAVAETKAVTDPDEAKIQEALAQINYFKITTMPADVTNAFWKSRGYDKPPYKSGTTVYLIRLTHGTNFVRVFPDSDSGRIGGWVMERSDIIDGKGNYLPAAVIKDKFALPNLPARVCTVTLEQNDVIECGIAGPIEGWGAGGGVQFDMLGQRIGIFSEGTPMYR

Secondary structure (DSSP, 8-state):
-----------------------------------------TT-HHHHHHHHHHHHHGGGPPPP--TTHHHHHHHHTTS-EEEEEEEEHHHHHHHHHHTT-SS-SB-TTSEEEEEEESS-EEEEEEE-SSSTTSS-SEEB-GGGGB-TTSPBPPHHHHHHHTT-SS---EEEEEEEPTT-EEEEEEBPPBTTTB---SEEEE-TT---SEEPPPEES--

Solvent-accessible surface area (backbone atoms only — not comparable to full-atom values): 13096 Å² total; per-residue (Å²): 134,86,90,85,89,80,90,77,83,85,79,77,81,80,78,78,81,76,76,84,70,90,78,88,81,90,84,83,89,82,91,79,84,92,73,85,74,76,78,77,70,86,84,50,60,69,49,54,58,60,45,48,71,58,60,67,66,47,82,79,66,77,90,71,85,40,89,56,51,67,61,51,52,57,58,52,70,78,51,60,65,44,82,74,50,70,40,52,17,57,60,54,27,53,53,41,39,77,72,71,42,91,65,54,63,39,29,74,67,30,57,28,36,37,31,27,28,70,43,68,46,76,32,28,37,67,21,38,82,54,79,64,60,69,80,53,34,60,36,31,56,59,74,80,48,33,46,100,84,71,48,63,52,57,38,68,58,53,16,24,31,52,28,31,90,57,62,42,41,23,36,24,46,34,38,39,51,55,60,43,50,34,37,40,31,39,19,11,58,36,91,97,26,20,70,17,69,32,68,37,36,32,38,73,82,36,68,77,60,52,71,50,74,74,39,70,64,72,132

Nearest PDB structures (foldseek):
  6b12-assembly2_D  TM=7.601E-01  e=4.027E-04  Pseudomonas protegens Pf-5

Radius of gyration: 21.8 Å; Cα contacts (8 Å, |Δi|>4): 372; chains: 1; bounding box: 84×57×44 Å

Organism: NCBI:txid121734